Protein AF-A0A2R6L7S6-F1 (afdb_monomer_lite)

Structure (mmCIF, N/CA/C/O backbone):
data_AF-A0A2R6L7S6-F1
#
_entry.id   AF-A0A2R6L7S6-F1
#
loop_
_atom_site.group_PDB
_atom_site.id
_atom_site.type_symbol
_atom_site.label_atom_id
_atom_site.label_alt_id
_atom_site.label_comp_id
_atom_site.label_asym_id
_atom_site.label_entity_id
_atom_site.label_seq_id
_atom_site.pdbx_PDB_ins_code
_atom_site.Cartn_x
_atom_site.Cartn_y
_atom_site.Cartn_z
_atom_site.occupancy
_atom_site.B_iso_or_equiv
_atom_site.auth_seq_id
_atom_site.auth_comp_id
_atom_site.auth_asym_id
_atom_site.auth_atom_id
_atom_site.pdbx_PDB_model_num
ATOM 1 N N . MET A 1 1 ? -19.683 16.999 26.819 1.00 64.19 1 MET A N 1
ATOM 2 C CA . MET A 1 1 ? -19.522 15.883 27.775 1.00 64.19 1 MET A CA 1
ATOM 3 C C . MET A 1 1 ? -18.364 15.114 27.214 1.00 64.19 1 MET A C 1
ATOM 5 O O . MET A 1 1 ? -18.466 14.767 26.049 1.00 64.19 1 MET A O 1
ATOM 9 N N . THR A 1 2 ? -17.298 14.926 27.981 1.00 82.81 2 THR A N 1
ATOM 10 C CA . THR A 1 2 ? -16.146 14.163 27.508 1.00 82.81 2 THR A CA 1
ATOM 11 C C . THR A 1 2 ? -16.606 12.750 27.160 1.00 82.81 2 THR A C 1
ATOM 13 O O . THR A 1 2 ? -17.286 12.105 27.963 1.00 82.81 2 THR A O 1
ATOM 16 N N . VAL A 1 3 ? -16.331 12.334 25.931 1.00 93.50 3 VAL A N 1
ATOM 17 C CA . VAL A 1 3 ? -16.607 10.995 25.407 1.00 93.50 3 VAL A CA 1
ATOM 18 C C . VAL A 1 3 ? -15.306 10.208 25.393 1.00 93.50 3 VAL A C 1
ATOM 20 O O . VAL A 1 3 ? -14.238 10.803 25.254 1.00 93.50 3 VAL A O 1
ATOM 23 N N . ALA A 1 4 ? -15.387 8.887 25.549 1.00 92.75 4 ALA A N 1
ATOM 24 C CA . ALA A 1 4 ? -14.210 8.034 25.638 1.00 92.75 4 ALA A CA 1
ATOM 25 C C . ALA A 1 4 ? -14.392 6.722 24.871 1.00 92.75 4 ALA A C 1
ATOM 27 O O . ALA A 1 4 ? -15.493 6.167 24.832 1.00 92.75 4 ALA A O 1
ATOM 28 N N . ARG A 1 5 ? -13.301 6.201 24.303 1.00 91.62 5 ARG A N 1
ATOM 29 C CA . ARG A 1 5 ? -13.256 4.888 23.649 1.00 91.62 5 ARG A CA 1
ATOM 30 C C . ARG A 1 5 ? -11.928 4.193 23.906 1.00 91.62 5 ARG A C 1
ATOM 32 O O . ARG A 1 5 ? -10.877 4.824 23.850 1.00 91.62 5 ARG A O 1
ATOM 39 N N . THR A 1 6 ? -11.977 2.890 24.160 1.00 92.75 6 THR A N 1
ATOM 40 C CA . THR A 1 6 ? -10.773 2.093 24.402 1.00 92.75 6 THR A CA 1
ATOM 41 C C . THR A 1 6 ? -10.241 1.484 23.109 1.00 92.75 6 THR A C 1
ATOM 43 O O . THR A 1 6 ? -10.991 0.870 22.342 1.00 92.75 6 THR A O 1
ATOM 46 N N . VAL A 1 7 ? -8.936 1.630 22.895 1.00 92.38 7 VAL A N 1
ATOM 47 C CA . VAL A 1 7 ? -8.179 1.041 21.787 1.00 92.38 7 VAL A CA 1
ATOM 48 C C . VAL A 1 7 ? -7.002 0.223 22.315 1.00 92.38 7 VAL A C 1
ATOM 50 O O . VAL A 1 7 ? -6.494 0.462 23.411 1.00 92.38 7 VAL A O 1
ATOM 53 N N . GLU A 1 8 ? -6.560 -0.739 21.522 1.00 92.62 8 GLU A N 1
ATOM 54 C CA . GLU A 1 8 ? -5.490 -1.676 21.823 1.00 92.62 8 GLU A CA 1
ATOM 55 C C . GLU A 1 8 ? -4.436 -1.647 20.716 1.00 92.62 8 GLU A C 1
ATOM 57 O O . GLU A 1 8 ? -4.737 -1.543 19.526 1.00 92.62 8 GLU A O 1
ATOM 62 N N . LEU A 1 9 ? -3.181 -1.741 21.133 1.00 91.19 9 LEU A N 1
ATOM 63 C CA . LEU A 1 9 ? -1.999 -1.788 20.287 1.00 91.19 9 LEU A CA 1
ATOM 64 C C . LEU A 1 9 ? -1.239 -3.066 20.625 1.00 91.19 9 LEU A C 1
ATOM 66 O O . LEU A 1 9 ? -0.924 -3.303 21.791 1.00 91.19 9 LEU A O 1
ATOM 70 N N . GLU A 1 10 ? -0.895 -3.861 19.618 1.00 88.69 10 GLU A N 1
ATOM 71 C CA . GLU A 1 10 ? -0.109 -5.083 19.786 1.00 88.69 10 GLU A CA 1
ATOM 72 C C . GLU A 1 10 ? 0.961 -5.183 18.697 1.00 88.69 10 GLU A C 1
ATOM 74 O O . GLU A 1 10 ? 0.728 -4.843 17.539 1.00 88.69 10 GLU A O 1
ATOM 79 N N . GLY A 1 11 ? 2.154 -5.645 19.073 1.00 87.12 11 GLY A N 1
ATOM 80 C CA . GLY A 1 11 ? 3.282 -5.823 18.159 1.00 87.12 11 GLY A CA 1
ATOM 81 C C . GLY A 1 11 ? 4.558 -5.215 18.724 1.00 87.12 11 GLY A C 1
ATOM 82 O O . GLY A 1 11 ? 4.713 -5.054 19.933 1.00 87.12 11 GLY A O 1
ATOM 83 N N . HIS A 1 12 ? 5.500 -4.821 17.873 1.00 86.06 12 HIS A N 1
ATOM 84 C CA . HIS A 1 12 ? 6.696 -4.097 18.317 1.00 86.06 12 HIS A CA 1
ATOM 85 C C . HIS A 1 12 ? 6.408 -2.599 18.523 1.00 86.06 12 HIS A C 1
ATOM 87 O O . HIS A 1 12 ? 7.111 -1.737 18.000 1.00 86.06 12 HIS A O 1
ATOM 93 N N . ILE A 1 13 ? 5.355 -2.274 19.281 1.00 86.69 13 ILE A N 1
ATOM 94 C CA . ILE A 1 13 ? 4.725 -0.940 19.339 1.00 86.69 13 ILE A CA 1
ATOM 95 C C . ILE A 1 13 ? 5.636 0.173 19.888 1.00 86.69 13 ILE A C 1
ATOM 97 O O . ILE A 1 13 ? 5.419 1.346 19.594 1.00 86.69 13 ILE A O 1
ATOM 101 N N . ILE A 1 14 ? 6.670 -0.191 20.655 1.00 85.06 14 ILE A N 1
ATOM 102 C CA . ILE A 1 14 ? 7.685 0.736 21.180 1.00 85.06 14 ILE A CA 1
ATOM 103 C C . ILE A 1 14 ? 8.751 0.995 20.110 1.00 85.06 14 ILE A C 1
ATOM 105 O O . ILE A 1 14 ? 8.941 2.126 19.676 1.00 85.06 14 ILE A O 1
ATOM 109 N N . ASP A 1 15 ? 9.417 -0.066 19.652 1.00 78.12 15 ASP A N 1
ATOM 110 C CA . ASP A 1 15 ? 10.575 0.031 18.756 1.00 78.12 15 ASP A CA 1
ATOM 111 C C . ASP A 1 15 ? 10.204 0.506 17.343 1.00 78.12 15 ASP A C 1
ATOM 113 O O . ASP A 1 15 ? 11.030 1.090 16.647 1.00 78.12 15 ASP A O 1
ATOM 117 N N . SER A 1 16 ? 8.966 0.250 16.912 1.00 77.81 16 SER A N 1
ATOM 118 C CA . SER A 1 16 ? 8.429 0.737 15.636 1.00 77.81 16 SER A CA 1
ATOM 119 C C . SER A 1 16 ? 8.028 2.217 15.675 1.00 77.81 16 SER A C 1
ATOM 121 O O . SER A 1 16 ? 7.754 2.802 14.628 1.00 77.81 16 SER A O 1
ATOM 123 N N . GLY A 1 17 ? 7.954 2.834 16.860 1.00 82.88 17 GLY A N 1
ATOM 124 C CA . GLY A 1 17 ? 7.404 4.180 17.037 1.00 82.88 17 GLY A CA 1
ATOM 125 C C . GLY A 1 17 ? 5.886 4.265 16.828 1.00 82.88 17 GLY A C 1
ATOM 126 O O . GLY A 1 17 ? 5.350 5.368 16.720 1.00 82.88 17 GLY A O 1
ATOM 127 N N . MET A 1 18 ? 5.177 3.131 16.762 1.00 86.31 18 MET A N 1
ATOM 128 C CA . MET A 1 18 ? 3.715 3.098 16.634 1.00 86.31 18 MET A CA 1
ATOM 129 C C . MET A 1 18 ? 3.040 3.786 17.825 1.00 86.31 18 MET A C 1
ATOM 131 O O . MET A 1 18 ? 2.151 4.609 17.631 1.00 86.31 18 MET A O 1
ATOM 135 N N . MET A 1 19 ? 3.515 3.524 19.047 1.00 89.62 19 MET A N 1
ATOM 136 C CA . MET A 1 19 ? 2.974 4.149 20.257 1.00 89.62 19 MET A CA 1
ATOM 137 C C . MET A 1 19 ? 3.176 5.671 20.262 1.00 89.62 19 MET A C 1
ATOM 139 O O . MET A 1 19 ? 2.248 6.412 20.569 1.00 89.62 19 MET A O 1
ATOM 143 N N . GLU A 1 20 ? 4.363 6.142 19.867 1.00 89.56 20 GLU A N 1
ATOM 144 C CA . GLU A 1 20 ? 4.654 7.576 19.729 1.00 89.56 20 GLU A CA 1
ATOM 145 C C . GLU A 1 20 ? 3.761 8.227 18.667 1.00 89.56 20 GLU A C 1
ATOM 147 O O . GLU A 1 20 ? 3.188 9.285 18.913 1.00 89.56 20 GLU A O 1
ATOM 152 N N . THR A 1 21 ? 3.586 7.561 17.522 1.00 89.50 21 THR A N 1
ATOM 153 C CA . THR A 1 21 ? 2.704 8.026 16.441 1.00 89.50 21 THR A CA 1
ATOM 154 C C . THR A 1 21 ? 1.259 8.146 16.935 1.00 89.50 21 THR A C 1
ATOM 156 O O . THR A 1 21 ? 0.635 9.185 16.740 1.00 89.50 21 THR A O 1
ATOM 159 N N . CYS A 1 22 ? 0.749 7.135 17.647 1.00 91.75 22 CYS A N 1
ATOM 160 C CA . CYS A 1 22 ? -0.602 7.150 18.212 1.00 91.75 22 CYS A CA 1
ATOM 161 C C . CYS A 1 22 ? -0.797 8.287 19.224 1.00 91.75 22 CYS A C 1
ATOM 163 O O . CYS A 1 22 ? -1.791 9.006 19.164 1.00 91.75 22 CYS A O 1
ATOM 165 N N . PHE A 1 23 ? 0.159 8.490 20.134 1.00 93.62 23 PHE A N 1
ATOM 166 C CA . PHE A 1 23 ? 0.099 9.601 21.086 1.00 93.62 23 PHE A CA 1
ATOM 167 C C . PHE A 1 23 ? 0.139 10.962 20.391 1.00 93.62 23 PHE A C 1
ATOM 169 O O . PHE A 1 23 ? -0.609 11.856 20.783 1.00 93.62 23 PHE A O 1
ATOM 176 N N . GLY A 1 24 ? 0.971 11.107 19.356 1.00 93.38 24 GLY A N 1
ATOM 177 C CA . GLY A 1 24 ? 1.013 12.299 18.510 1.00 93.38 24 GLY A CA 1
ATOM 178 C C . GLY A 1 24 ? -0.349 12.605 17.893 1.00 93.38 24 GLY A C 1
ATOM 179 O O . GLY A 1 24 ? -0.879 13.684 18.124 1.00 93.38 24 GLY A O 1
ATOM 180 N N . ILE A 1 25 ? -0.960 11.623 17.218 1.00 94.38 25 ILE A N 1
ATOM 181 C CA . ILE A 1 25 ? -2.292 11.746 16.598 1.00 94.38 25 ILE A CA 1
ATOM 182 C C . ILE A 1 25 ? -3.336 12.220 17.614 1.00 94.38 25 ILE A C 1
ATOM 184 O O . ILE A 1 25 ? -4.037 13.198 17.363 1.00 94.38 25 ILE A O 1
ATOM 188 N N . ILE A 1 26 ? -3.417 11.565 18.780 1.00 95.62 26 ILE A N 1
ATOM 189 C CA . ILE A 1 26 ? -4.405 11.914 19.811 1.00 95.62 26 ILE A CA 1
ATOM 190 C C . ILE A 1 26 ? -4.235 13.373 20.248 1.00 95.62 26 ILE A C 1
ATOM 192 O O . ILE A 1 26 ? -5.213 14.116 20.286 1.00 95.62 26 ILE A O 1
ATOM 196 N N . MET A 1 27 ? -3.002 13.794 20.548 1.00 94.50 27 MET A N 1
ATOM 197 C CA . MET A 1 27 ? -2.725 15.152 21.024 1.00 94.50 27 MET A CA 1
ATOM 198 C C . MET A 1 27 ? -2.922 16.213 19.933 1.00 94.50 27 MET A C 1
ATOM 200 O O . MET A 1 27 ? -3.496 17.267 20.207 1.00 94.50 27 MET A O 1
ATOM 204 N N . ASP A 1 28 ? -2.479 15.944 18.705 1.00 95.12 28 ASP A N 1
ATOM 205 C CA . ASP A 1 28 ? -2.563 16.879 17.576 1.00 95.12 28 ASP A CA 1
ATOM 206 C C . ASP A 1 28 ? -4.017 17.140 17.157 1.00 95.12 28 ASP A C 1
ATOM 208 O O . ASP A 1 28 ? -4.361 18.243 16.728 1.00 95.12 28 ASP A O 1
ATOM 212 N N . MET A 1 29 ? -4.889 16.146 17.338 1.00 95.25 29 MET A N 1
ATOM 213 C CA . MET A 1 29 ? -6.329 16.244 17.090 1.00 95.25 29 MET A CA 1
ATOM 214 C C . MET A 1 29 ? -7.125 16.754 18.303 1.00 95.25 29 MET A C 1
ATOM 216 O O . MET A 1 29 ? -8.353 16.818 18.252 1.00 95.25 29 MET A O 1
ATOM 220 N N . GLY A 1 30 ? -6.444 17.153 19.383 1.00 93.12 30 GLY A N 1
ATOM 221 C CA . GLY A 1 30 ? -7.062 17.766 20.561 1.00 93.12 30 GLY A CA 1
ATOM 222 C C . GLY A 1 30 ? -7.716 16.787 21.539 1.00 93.12 30 GLY A C 1
ATOM 223 O O . GLY A 1 30 ? -8.491 17.221 22.390 1.00 93.12 30 GLY A O 1
ATOM 224 N N . GLY A 1 31 ? -7.419 15.492 21.433 1.00 95.06 31 GLY A N 1
ATOM 225 C CA . GLY A 1 31 ? -7.828 14.485 22.407 1.00 95.06 31 GLY A CA 1
ATOM 226 C C . GLY A 1 31 ? -6.833 14.314 23.555 1.00 95.06 31 GLY A C 1
ATOM 227 O O . GLY A 1 31 ? -5.724 14.855 23.563 1.00 95.06 31 GLY A O 1
ATOM 228 N N . SER A 1 32 ? -7.227 13.501 24.529 1.00 95.94 32 SER A N 1
ATOM 229 C CA . SER A 1 32 ? -6.374 13.019 25.617 1.00 95.94 32 SER A CA 1
ATOM 230 C C . SER A 1 32 ? -6.424 11.498 25.707 1.00 95.94 32 SER A C 1
ATOM 232 O O . SER A 1 32 ? -7.263 10.855 25.079 1.00 95.94 32 SER A O 1
ATOM 234 N N . PHE A 1 33 ? -5.503 10.901 26.462 1.00 95.44 33 PHE A N 1
ATOM 235 C CA . PHE A 1 33 ? -5.489 9.458 26.664 1.00 95.44 33 PHE A CA 1
ATOM 236 C C . PHE A 1 33 ? -5.056 9.062 28.075 1.00 95.44 33 PHE A C 1
ATOM 238 O O . PHE A 1 33 ? -4.235 9.735 28.703 1.00 95.44 33 PHE A O 1
ATOM 245 N N . GLU A 1 34 ? -5.566 7.922 28.529 1.00 95.12 34 GLU A N 1
ATOM 246 C CA . GLU A 1 34 ? -5.109 7.188 29.705 1.00 95.12 34 GLU A CA 1
ATOM 247 C C . GLU A 1 34 ? -4.581 5.815 29.269 1.00 95.12 34 GLU A C 1
ATOM 249 O O . GLU A 1 34 ? -5.197 5.121 28.462 1.00 95.12 34 GLU A O 1
ATOM 254 N N . VAL A 1 35 ? -3.415 5.418 29.783 1.00 95.44 35 VAL A N 1
ATOM 255 C CA . VAL A 1 35 ? -2.864 4.075 29.557 1.00 95.44 35 VAL A CA 1
ATOM 256 C C . VAL A 1 35 ? -3.419 3.150 30.640 1.00 95.44 35 VAL A C 1
ATOM 258 O O . VAL A 1 35 ? -2.957 3.198 31.779 1.00 95.44 35 VAL A O 1
ATOM 261 N N . GLU A 1 36 ? -4.399 2.317 30.291 1.00 94.69 36 GLU A N 1
ATOM 262 C CA . GLU A 1 36 ? -5.044 1.379 31.222 1.00 94.69 36 GLU A CA 1
ATOM 263 C C . GLU A 1 36 ? -4.143 0.170 31.518 1.00 94.69 36 GLU A C 1
ATOM 265 O O . GLU A 1 36 ? -4.023 -0.275 32.661 1.00 94.69 36 GLU A O 1
ATOM 270 N N . GLU A 1 37 ? -3.485 -0.358 30.483 1.00 95.00 37 GLU A N 1
ATOM 271 C CA . GLU A 1 37 ? -2.591 -1.509 30.585 1.00 95.00 37 GLU A CA 1
ATOM 272 C C . GLU A 1 37 ? -1.389 -1.343 29.657 1.00 95.00 37 GLU A C 1
ATOM 274 O O . GLU A 1 37 ? -1.507 -0.863 28.528 1.00 95.00 37 GLU A O 1
ATOM 279 N N . PHE A 1 38 ? -0.217 -1.766 30.130 1.00 94.12 38 PHE A N 1
ATOM 280 C CA . PHE A 1 38 ? 0.991 -1.806 29.319 1.00 94.12 38 PHE A CA 1
ATOM 281 C C . PHE A 1 38 ? 1.852 -3.013 29.680 1.00 94.12 38 PHE A C 1
ATOM 283 O O . P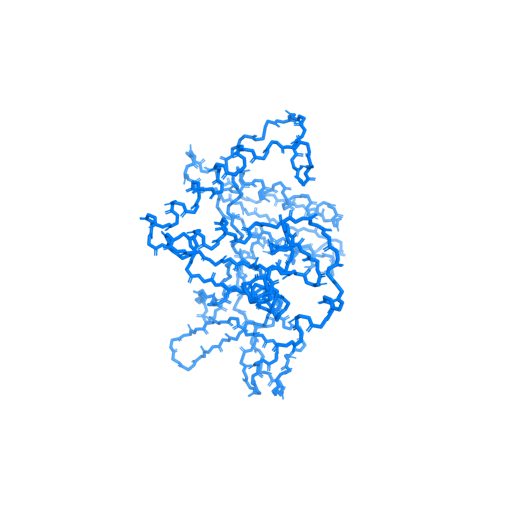HE A 1 38 ? 2.365 -3.120 30.798 1.00 94.12 38 PHE A O 1
ATOM 290 N N . ALA A 1 39 ? 2.036 -3.912 28.716 1.00 93.50 39 ALA A N 1
ATOM 291 C CA . ALA A 1 39 ? 2.869 -5.097 28.843 1.00 93.50 39 ALA A CA 1
ATOM 292 C C . ALA A 1 39 ? 4.031 -5.015 27.850 1.00 93.50 39 ALA A C 1
ATOM 294 O O . ALA A 1 39 ? 3.840 -4.995 26.637 1.00 93.50 39 ALA A O 1
ATOM 295 N N . ILE A 1 40 ? 5.255 -4.968 28.374 1.00 92.62 40 ILE A N 1
ATOM 296 C CA . ILE A 1 40 ? 6.470 -4.826 27.567 1.00 92.62 40 ILE A CA 1
ATOM 297 C C . ILE A 1 40 ? 7.050 -6.207 27.257 1.00 92.62 40 ILE A C 1
ATOM 299 O O . ILE A 1 40 ? 7.347 -6.973 28.182 1.00 92.62 40 ILE A O 1
ATOM 303 N N . GLY A 1 41 ? 7.282 -6.485 25.973 1.00 89.19 41 GLY A N 1
ATOM 304 C CA . GLY A 1 41 ? 8.083 -7.620 25.522 1.00 89.19 41 GLY A CA 1
ATOM 305 C C . GLY A 1 41 ? 9.496 -7.546 26.104 1.00 89.19 41 GLY A C 1
ATOM 306 O O . GLY A 1 41 ? 10.173 -6.521 26.034 1.00 89.19 41 GLY A O 1
ATOM 307 N N . ARG A 1 42 ? 9.968 -8.626 26.728 1.00 87.38 42 ARG A N 1
ATOM 308 C CA . ARG A 1 42 ? 11.221 -8.625 27.509 1.00 87.38 42 ARG A CA 1
ATOM 309 C C . ARG A 1 42 ? 12.464 -8.754 26.640 1.00 87.38 42 ARG A C 1
ATOM 311 O O . ARG A 1 42 ? 13.580 -8.504 27.101 1.00 87.38 42 ARG A O 1
ATOM 318 N N . HIS A 1 43 ? 12.275 -9.168 25.395 1.00 86.19 43 HIS A N 1
ATOM 319 C CA . HIS A 1 43 ? 13.328 -9.402 24.425 1.00 86.19 43 HIS A CA 1
ATOM 320 C C . HIS A 1 43 ? 12.999 -8.713 23.102 1.00 86.19 43 HIS A C 1
ATOM 322 O O . HIS A 1 43 ? 11.840 -8.480 22.786 1.00 86.19 43 HIS A O 1
ATOM 328 N N . LYS A 1 44 ? 14.030 -8.447 22.290 1.00 78.31 44 LYS A N 1
ATOM 329 C CA . LYS A 1 44 ? 13.923 -7.747 20.994 1.00 78.31 44 LYS A CA 1
ATOM 330 C C . LYS A 1 44 ? 12.853 -8.328 20.050 1.00 78.31 44 LYS A C 1
ATOM 332 O O . LYS A 1 44 ? 12.328 -7.620 19.198 1.00 78.31 44 LYS A O 1
ATOM 337 N N . THR A 1 45 ? 12.594 -9.628 20.148 1.00 82.19 45 THR A N 1
ATOM 338 C CA . THR A 1 45 ? 11.648 -10.360 19.295 1.00 82.19 45 THR A CA 1
ATOM 339 C C . THR A 1 45 ? 10.290 -10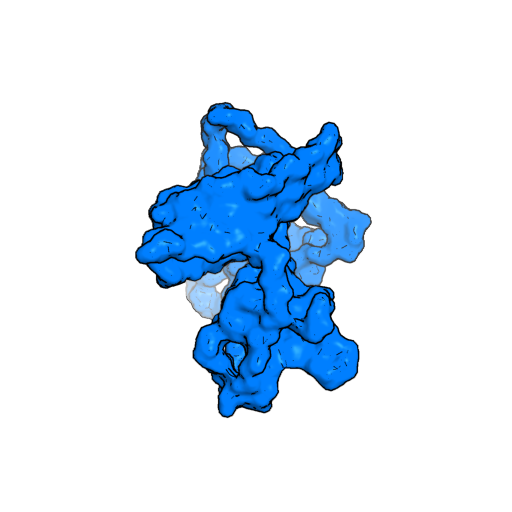.577 19.950 1.00 82.19 45 THR A C 1
ATOM 341 O O . THR A 1 45 ? 9.395 -11.085 19.290 1.00 82.19 45 THR A O 1
ATOM 344 N N . GLU A 1 46 ? 10.126 -10.226 21.225 1.00 86.88 46 GLU A N 1
ATOM 345 C CA . GLU A 1 46 ? 8.829 -10.307 21.893 1.00 86.88 46 GLU A CA 1
ATOM 346 C C . GLU A 1 46 ? 7.993 -9.070 21.562 1.00 86.88 46 GLU A C 1
ATOM 348 O O . GLU A 1 46 ? 8.511 -7.952 21.477 1.00 86.88 46 GLU A O 1
ATOM 353 N N . THR A 1 47 ? 6.698 -9.283 21.348 1.00 88.50 47 THR A N 1
ATOM 354 C CA . THR A 1 47 ? 5.731 -8.208 21.151 1.00 88.50 47 THR A CA 1
ATOM 355 C C . THR A 1 47 ? 5.398 -7.547 22.487 1.00 88.50 47 THR A C 1
ATOM 357 O O . THR A 1 47 ? 5.494 -8.150 23.558 1.00 88.50 47 THR A O 1
ATOM 360 N N . SER A 1 48 ? 5.031 -6.276 22.411 1.00 92.56 48 SER A N 1
ATOM 361 C CA . SER A 1 48 ? 4.475 -5.489 23.503 1.00 92.56 48 SER A CA 1
ATOM 362 C C . SER A 1 48 ? 2.995 -5.236 23.223 1.00 92.56 48 SER A C 1
ATOM 364 O O . SER A 1 48 ? 2.554 -5.262 22.072 1.00 92.56 48 SER A O 1
ATOM 366 N N . TYR A 1 49 ? 2.248 -4.964 24.283 1.00 93.25 49 TYR A N 1
ATOM 367 C CA . TYR A 1 49 ? 0.821 -4.685 24.244 1.00 93.25 49 TYR A CA 1
ATOM 368 C C . TYR A 1 49 ? 0.512 -3.421 25.049 1.00 93.25 49 TYR A C 1
ATOM 370 O O . TYR A 1 49 ? 1.095 -3.201 26.116 1.00 93.25 49 TYR A O 1
ATOM 378 N N . ALA A 1 50 ? -0.404 -2.598 24.546 1.00 94.56 50 ALA A N 1
ATOM 379 C CA . ALA A 1 50 ? -0.924 -1.434 25.247 1.00 94.56 50 ALA A CA 1
ATOM 380 C C . ALA A 1 50 ? -2.436 -1.327 25.075 1.00 94.56 50 ALA A C 1
ATOM 382 O O . ALA A 1 50 ? -2.943 -1.476 23.965 1.00 94.56 50 ALA A O 1
ATOM 383 N N . ARG A 1 51 ? -3.129 -0.975 26.157 1.00 94.44 51 ARG A N 1
ATOM 384 C CA . ARG A 1 51 ? -4.550 -0.634 26.163 1.00 94.44 51 ARG A CA 1
ATOM 385 C C . ARG A 1 51 ? -4.708 0.822 26.575 1.00 94.44 51 ARG A C 1
ATOM 387 O O . ARG A 1 51 ? -4.224 1.219 27.636 1.00 94.44 51 ARG A O 1
ATOM 394 N N . LEU A 1 52 ? -5.341 1.613 25.717 1.00 94.88 52 LEU A N 1
ATOM 395 C CA . LEU A 1 52 ? -5.471 3.059 25.856 1.00 94.88 52 LEU A CA 1
ATOM 396 C C . LEU A 1 52 ? -6.947 3.449 25.886 1.00 94.88 52 LEU A C 1
ATOM 398 O O . LEU A 1 52 ? -7.690 3.107 24.970 1.00 94.88 52 LEU A O 1
ATOM 402 N N . GLN A 1 53 ? -7.361 4.215 26.887 1.00 95.38 53 GLN A N 1
ATOM 403 C CA . GLN A 1 53 ? -8.626 4.939 26.856 1.00 95.38 53 GLN A CA 1
ATOM 404 C C . GLN A 1 53 ? -8.382 6.307 26.219 1.00 95.38 53 GLN A C 1
ATOM 406 O O . GLN A 1 53 ? -7.624 7.110 26.752 1.00 95.38 53 GLN A O 1
ATOM 411 N N . VAL A 1 54 ? -8.994 6.560 25.065 1.00 95.56 54 VAL A N 1
ATOM 412 C CA . VAL A 1 54 ? -8.892 7.821 24.321 1.00 95.56 54 VAL A CA 1
ATOM 413 C C . VAL A 1 54 ? -10.123 8.663 24.605 1.00 95.56 54 VAL A C 1
ATOM 415 O O . VAL A 1 54 ? -11.238 8.150 24.541 1.00 95.56 54 VAL A O 1
ATOM 418 N N . GLU A 1 55 ? -9.929 9.945 24.890 1.00 96.12 55 GLU A N 1
ATOM 419 C CA . GLU A 1 55 ? -10.979 10.883 25.275 1.00 96.12 55 GLU A CA 1
ATOM 420 C C . GLU A 1 55 ? -10.999 12.125 24.373 1.00 96.12 55 GLU A C 1
ATOM 422 O O . GLU A 1 55 ? -9.952 12.602 23.932 1.00 96.12 55 GLU A O 1
ATOM 427 N N . ALA A 1 56 ? -12.191 12.678 24.134 1.00 96.06 56 ALA A N 1
ATOM 428 C CA . ALA A 1 56 ? -12.377 13.956 23.442 1.00 96.06 56 ALA A CA 1
ATOM 429 C C . ALA A 1 56 ? -13.603 14.722 23.972 1.00 96.06 56 ALA A C 1
ATOM 431 O O . ALA A 1 56 ? -14.475 14.159 24.638 1.00 96.06 56 ALA A O 1
ATOM 432 N N . ASP A 1 57 ? -13.694 16.016 23.656 1.00 94.44 57 ASP A N 1
ATOM 433 C CA . ASP A 1 57 ? -14.781 16.895 24.120 1.00 94.44 57 ASP A CA 1
ATOM 434 C C . ASP A 1 57 ? -16.157 16.566 23.504 1.00 94.44 57 ASP A C 1
ATOM 436 O O . ASP A 1 57 ? -17.202 16.880 24.099 1.00 94.44 57 ASP A O 1
ATOM 440 N N . ASP A 1 58 ? -16.155 15.934 22.327 1.00 94.12 58 ASP A N 1
ATOM 441 C CA . ASP A 1 58 ? -17.334 15.545 21.557 1.00 94.12 58 ASP A CA 1
ATOM 442 C C . ASP A 1 58 ? -17.098 14.286 20.695 1.00 94.12 58 ASP A C 1
ATOM 444 O O . ASP A 1 58 ? -15.965 13.898 20.404 1.00 94.12 58 ASP A O 1
ATOM 448 N N . GLU A 1 59 ? -18.199 13.654 20.282 1.00 89.06 59 GLU A N 1
ATOM 449 C CA . GLU A 1 59 ? -18.209 12.385 19.539 1.00 89.06 59 GLU A CA 1
ATOM 450 C C . GLU A 1 59 ? -17.562 12.484 18.152 1.00 89.06 59 GLU A C 1
ATOM 452 O O . GLU A 1 59 ? -16.902 11.542 17.727 1.00 89.06 59 GLU A O 1
ATOM 457 N N . ALA A 1 60 ? -17.711 13.609 17.446 1.00 89.06 60 ALA A N 1
ATOM 458 C CA . ALA A 1 60 ? -17.155 13.748 16.101 1.00 89.06 60 ALA A CA 1
ATOM 459 C C . ALA A 1 60 ? -15.622 13.815 16.149 1.00 89.06 60 ALA A C 1
ATOM 461 O O . ALA A 1 60 ? -14.938 13.187 15.334 1.00 89.06 60 ALA A O 1
ATOM 462 N N . THR A 1 61 ? -15.083 14.525 17.143 1.00 92.75 61 THR A N 1
ATOM 463 C CA . THR A 1 61 ? -13.640 14.569 17.404 1.00 92.75 61 THR A CA 1
ATOM 464 C C . THR A 1 61 ? -13.115 13.188 17.801 1.00 92.75 61 THR A C 1
ATOM 466 O O . THR A 1 61 ? -12.141 12.718 17.214 1.00 92.75 61 THR A O 1
ATOM 469 N N . LEU A 1 62 ? -13.788 12.491 18.727 1.00 92.00 62 LEU A N 1
ATOM 470 C CA . LEU A 1 62 ? -13.395 11.138 19.139 1.00 92.00 62 LEU A CA 1
ATOM 471 C C . LEU A 1 62 ? -13.389 10.153 17.963 1.00 92.00 62 LEU A C 1
ATOM 473 O O . LEU A 1 62 ? -12.436 9.393 17.811 1.00 92.00 62 LEU A O 1
ATOM 477 N N . GLN A 1 63 ? -14.426 10.174 17.123 1.00 87.94 63 GLN A N 1
ATOM 478 C CA . GLN A 1 63 ? -14.509 9.320 15.935 1.00 87.94 63 GLN A CA 1
ATOM 479 C C . GLN A 1 63 ? -13.358 9.583 14.967 1.00 87.94 63 GLN A C 1
ATOM 481 O O . GLN A 1 63 ? -12.730 8.636 14.505 1.00 87.94 63 GLN A O 1
ATOM 486 N N . SER A 1 64 ? -13.030 10.855 14.731 1.00 90.25 64 SER A N 1
ATOM 487 C CA . SER A 1 64 ? -11.906 11.229 13.869 1.00 90.25 64 SER A CA 1
ATOM 488 C C . SER A 1 64 ? -10.575 10.708 14.424 1.00 90.25 64 SER A C 1
ATOM 490 O O . SER A 1 64 ? -9.785 10.135 13.682 1.00 90.25 64 SER A O 1
ATOM 492 N N . ILE A 1 65 ? -10.342 10.847 15.736 1.00 92.81 65 ILE A N 1
ATOM 493 C CA . ILE A 1 65 ? -9.124 10.341 16.389 1.00 92.81 65 ILE A CA 1
ATOM 494 C C . ILE A 1 65 ? -9.034 8.821 16.274 1.00 92.81 65 ILE A C 1
ATOM 496 O O . ILE A 1 65 ? -7.998 8.289 15.888 1.00 92.81 65 ILE A O 1
ATOM 500 N N . VAL A 1 66 ? -10.111 8.108 16.611 1.00 89.94 66 VAL A N 1
ATOM 501 C CA . VAL A 1 66 ? -10.134 6.640 16.565 1.00 89.94 66 VAL A CA 1
ATOM 502 C C . VAL A 1 66 ? -9.916 6.135 15.139 1.00 89.94 66 VAL A C 1
ATOM 504 O O . VAL A 1 66 ? -9.194 5.159 14.965 1.00 89.94 66 VAL A O 1
ATOM 507 N N . HIS A 1 67 ? -10.477 6.809 14.133 1.00 86.19 67 HIS A N 1
ATOM 508 C CA . HIS A 1 67 ? -10.263 6.476 12.727 1.00 86.19 67 HIS A CA 1
ATOM 509 C C . HIS A 1 67 ? -8.782 6.599 12.325 1.00 86.19 67 HIS A C 1
ATOM 511 O O . HIS A 1 67 ? -8.213 5.663 11.769 1.00 86.19 67 HIS A O 1
ATOM 517 N N . GLU A 1 68 ? -8.114 7.699 12.683 1.00 89.88 68 GLU A N 1
ATOM 518 C CA . GLU A 1 68 ? -6.679 7.880 12.406 1.00 89.88 68 GLU A CA 1
ATOM 519 C C . GLU A 1 68 ? -5.798 6.877 13.169 1.00 89.88 68 GLU A C 1
ATOM 521 O O . GLU A 1 68 ? -4.844 6.314 12.625 1.00 89.88 68 GLU A O 1
ATOM 526 N N . LEU A 1 69 ? -6.130 6.597 14.431 1.00 90.94 69 LEU A N 1
ATOM 527 C CA . LEU A 1 69 ? -5.447 5.578 15.229 1.00 90.94 69 LEU A CA 1
ATOM 528 C C . LEU A 1 69 ? -5.572 4.184 14.610 1.00 90.94 69 LEU A C 1
ATOM 530 O O . LEU A 1 69 ? -4.596 3.433 14.573 1.00 90.94 69 LEU A O 1
ATOM 534 N N . HIS A 1 70 ? -6.754 3.861 14.090 1.00 85.25 70 HIS A N 1
ATOM 535 C CA . HIS A 1 70 ? -7.047 2.590 13.443 1.00 85.25 70 HIS A CA 1
ATOM 536 C C . HIS A 1 70 ? -6.198 2.361 12.197 1.00 85.25 70 HIS A C 1
ATOM 538 O O . HIS A 1 70 ? -5.570 1.309 12.076 1.00 85.25 70 HIS A O 1
ATOM 544 N N . GLN A 1 71 ? -6.046 3.380 11.349 1.00 83.69 71 GLN A N 1
ATOM 545 C CA . GLN A 1 71 ? -5.134 3.332 10.199 1.00 83.69 71 GLN A CA 1
ATOM 546 C C . GLN A 1 71 ? -3.665 3.104 10.604 1.00 83.69 71 GLN A C 1
ATOM 548 O O . GLN A 1 71 ? -2.879 2.562 9.828 1.00 83.69 71 GLN A O 1
ATOM 553 N N . ASN A 1 72 ? -3.301 3.472 11.836 1.00 85.88 72 ASN A N 1
ATOM 554 C CA . ASN A 1 72 ? -1.965 3.301 12.407 1.00 85.88 72 ASN A CA 1
ATOM 555 C C . ASN A 1 72 ? -1.829 2.051 13.301 1.00 85.88 72 ASN A C 1
ATOM 557 O O . ASN A 1 72 ? -0.802 1.879 13.959 1.00 85.88 72 ASN A O 1
ATOM 561 N N . GLY A 1 73 ? -2.821 1.152 13.292 1.00 84.44 73 GLY A N 1
ATOM 562 C CA . GLY A 1 73 ? -2.766 -0.148 13.965 1.00 84.44 73 GLY A CA 1
ATOM 563 C C . GLY A 1 73 ? -3.309 -0.178 15.399 1.00 84.44 73 GLY A C 1
ATOM 564 O O . GLY A 1 73 ? -3.215 -1.222 16.046 1.00 84.44 73 GLY A O 1
ATOM 565 N N . ALA A 1 74 ? -3.891 0.919 15.901 1.00 88.12 74 ALA A N 1
ATOM 566 C CA . ALA A 1 74 ? -4.626 0.931 17.168 1.00 88.12 74 ALA A CA 1
ATOM 567 C C . ALA A 1 74 ? -6.082 0.497 16.939 1.00 88.12 74 ALA A C 1
ATOM 569 O O . ALA A 1 74 ? -6.879 1.221 16.349 1.00 88.12 74 ALA A O 1
ATOM 570 N N . ASN A 1 75 ? -6.449 -0.684 17.425 1.00 85.00 75 ASN A N 1
ATOM 571 C CA . ASN A 1 75 ? -7.734 -1.311 17.121 1.00 85.00 75 ASN A CA 1
ATOM 572 C C . ASN A 1 75 ? -8.707 -1.228 18.310 1.00 85.00 75 ASN A C 1
ATOM 574 O O . ASN A 1 75 ? -8.259 -1.260 19.451 1.00 85.00 75 ASN A O 1
ATOM 578 N N . PRO A 1 76 ? -10.034 -1.144 18.107 1.00 81.75 76 PRO A N 1
ATOM 579 C CA . PRO A 1 76 ? -10.995 -1.135 19.213 1.00 81.75 76 PRO A CA 1
ATOM 580 C C . PRO A 1 76 ? -10.890 -2.376 20.119 1.00 81.75 76 PRO A C 1
ATOM 582 O O . PRO A 1 76 ? -10.847 -3.502 19.625 1.00 81.75 76 PRO A O 1
ATOM 585 N N . ALA A 1 77 ? -10.917 -2.159 21.439 1.00 75.25 77 ALA A N 1
ATOM 586 C CA . ALA A 1 77 ? -10.726 -3.200 22.460 1.00 75.25 77 ALA A CA 1
ATOM 587 C C . ALA A 1 77 ? -11.905 -4.182 22.616 1.00 75.25 77 ALA A C 1
ATOM 589 O O . ALA A 1 77 ? -11.725 -5.333 23.003 1.00 75.25 77 ALA A O 1
ATOM 590 N N . ASP A 1 78 ? -13.121 -3.723 22.312 1.00 70.25 78 ASP A N 1
ATOM 591 C CA . ASP A 1 78 ? -14.337 -4.538 22.253 1.00 70.25 78 ASP A CA 1
ATOM 592 C C . ASP A 1 78 ? -14.807 -4.575 20.794 1.00 70.25 78 ASP A C 1
ATOM 594 O O . ASP A 1 78 ? -15.599 -3.722 20.372 1.00 70.25 78 ASP A O 1
ATOM 598 N N . PRO A 1 79 ? -14.295 -5.504 19.967 1.00 69.00 79 PRO A N 1
ATOM 599 C CA . PRO A 1 79 ? -14.610 -5.484 18.554 1.00 69.00 79 PRO A CA 1
ATOM 600 C C . PRO A 1 79 ? -16.025 -6.021 18.366 1.00 69.00 79 PRO A C 1
ATOM 602 O O . PRO A 1 79 ? -16.295 -7.188 18.642 1.00 69.00 79 PRO A O 1
ATOM 605 N N . MET A 1 80 ? -16.934 -5.181 17.893 1.00 84.50 80 MET A N 1
ATOM 606 C CA . MET A 1 80 ? -18.192 -5.654 17.319 1.00 84.50 80 MET A CA 1
ATOM 607 C C . MET A 1 80 ? -17.908 -6.302 15.962 1.00 84.50 80 MET A C 1
ATOM 609 O O . MET A 1 80 ? -16.864 -6.032 15.367 1.00 84.50 80 MET A O 1
ATOM 613 N N . ASP A 1 81 ? -18.818 -7.140 15.477 1.00 91.62 81 ASP A N 1
ATOM 614 C CA . ASP A 1 81 ? -18.759 -7.577 14.083 1.00 91.62 81 ASP A CA 1
ATOM 615 C C . ASP A 1 81 ? -18.898 -6.369 13.147 1.00 91.62 81 ASP A C 1
ATOM 617 O O . ASP A 1 81 ? -19.528 -5.358 13.487 1.00 91.62 81 ASP A O 1
ATOM 621 N N . ALA A 1 82 ? -18.281 -6.482 11.976 1.00 93.00 82 ALA A N 1
ATOM 622 C CA . ALA A 1 82 ? -18.381 -5.504 10.914 1.00 93.00 82 ALA A CA 1
ATOM 623 C C . ALA A 1 82 ? -19.840 -5.349 10.478 1.00 93.00 82 ALA A C 1
ATOM 625 O O . ALA A 1 82 ? -20.590 -6.322 10.366 1.00 93.00 82 ALA A O 1
ATOM 626 N N . THR A 1 83 ? -20.247 -4.106 10.224 1.00 94.81 83 THR A N 1
ATOM 627 C CA . THR A 1 83 ? -21.560 -3.855 9.626 1.00 94.81 83 THR A CA 1
ATOM 628 C C . THR A 1 83 ? -21.453 -4.138 8.138 1.00 94.81 83 THR A C 1
ATOM 630 O O . THR A 1 83 ? -20.531 -3.651 7.491 1.00 94.81 83 THR A O 1
ATOM 633 N N . LEU A 1 84 ? -22.366 -4.952 7.607 1.00 96.69 84 LEU A N 1
ATOM 634 C CA . LEU A 1 84 ? -22.414 -5.287 6.189 1.00 96.69 84 LEU A CA 1
ATOM 635 C C . LEU A 1 84 ? -23.682 -4.711 5.569 1.00 96.69 84 LEU A C 1
ATOM 637 O O . LEU A 1 84 ? -24.788 -4.975 6.049 1.00 96.69 84 LEU A O 1
ATOM 641 N N . GLU A 1 85 ? -23.524 -3.965 4.483 1.00 98.00 85 GLU A N 1
ATOM 642 C CA . GLU A 1 85 ? -24.634 -3.434 3.699 1.00 98.00 85 GLU A CA 1
ATOM 643 C C . GLU A 1 85 ? -24.536 -3.904 2.245 1.00 98.00 85 GLU A C 1
ATOM 645 O O . GLU A 1 85 ? -23.451 -3.867 1.664 1.00 98.00 85 GLU A O 1
ATOM 650 N N . PRO A 1 86 ? -25.652 -4.338 1.631 1.00 98.00 86 PRO A N 1
ATOM 651 C CA . PRO A 1 86 ? -25.645 -4.734 0.233 1.00 98.00 86 PRO A CA 1
ATOM 652 C C . PRO A 1 86 ? -25.405 -3.520 -0.672 1.00 98.00 86 PRO A C 1
ATOM 654 O O . PRO A 1 86 ? -26.041 -2.472 -0.512 1.00 98.00 86 PRO A O 1
ATOM 657 N N . ALA A 1 87 ? -24.543 -3.685 -1.671 1.00 98.25 87 ALA A N 1
ATOM 658 C CA . ALA A 1 87 ? -24.327 -2.704 -2.722 1.00 98.25 87 ALA A CA 1
ATOM 659 C C . ALA A 1 87 ? -25.655 -2.383 -3.441 1.00 98.25 87 ALA A C 1
ATOM 661 O O . ALA A 1 87 ? -26.346 -3.297 -3.905 1.00 98.25 87 ALA A O 1
ATOM 662 N N . PRO A 1 88 ? -26.056 -1.104 -3.556 1.0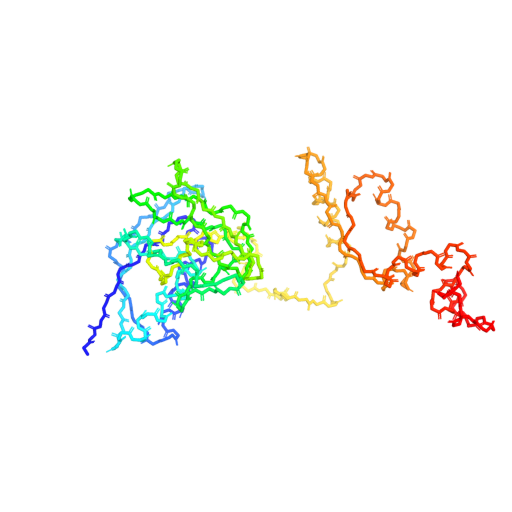0 97.88 88 PRO A N 1
ATOM 663 C CA . PRO A 1 88 ? -27.358 -0.739 -4.117 1.00 97.88 88 PRO A CA 1
ATOM 664 C C . PRO A 1 88 ? -27.478 -0.961 -5.635 1.00 97.88 88 PRO A C 1
ATOM 666 O O . PRO A 1 88 ? -28.599 -1.053 -6.140 1.00 97.88 88 PRO A O 1
ATOM 669 N N . ALA A 1 89 ? -26.360 -0.992 -6.366 1.00 98.19 89 ALA A N 1
ATOM 670 C CA . ALA A 1 89 ? -26.289 -1.212 -7.810 1.00 98.19 89 ALA A CA 1
ATOM 671 C C . ALA A 1 89 ? -24.851 -1.568 -8.229 1.00 98.19 89 ALA A C 1
ATOM 673 O O . ALA A 1 89 ? -23.916 -1.316 -7.470 1.00 98.19 89 ALA A O 1
ATOM 674 N N . ASP A 1 90 ? -24.681 -2.068 -9.455 1.00 98.25 90 ASP A N 1
ATOM 675 C CA . ASP A 1 90 ? -23.361 -2.308 -10.045 1.00 98.25 90 ASP A CA 1
ATOM 676 C C . ASP A 1 90 ? -22.515 -1.028 -10.022 1.00 98.25 90 ASP A C 1
ATOM 678 O O . ASP A 1 90 ? -22.985 0.063 -10.368 1.00 98.25 90 ASP A O 1
ATOM 682 N N . SER A 1 91 ? -21.260 -1.179 -9.616 1.00 97.75 91 SER A N 1
ATOM 683 C CA . SER A 1 91 ? -20.273 -0.119 -9.433 1.00 97.75 91 SER A CA 1
ATOM 684 C C . SER A 1 91 ? -20.667 0.977 -8.425 1.00 97.75 91 SER A C 1
ATOM 686 O O . SER A 1 91 ? -20.162 2.102 -8.502 1.00 97.75 91 SER A O 1
ATOM 688 N N . VAL A 1 92 ? -21.589 0.695 -7.493 1.00 97.75 92 VAL A N 1
ATOM 689 C CA . VAL A 1 92 ? -22.028 1.641 -6.454 1.00 97.75 92 VAL A CA 1
ATOM 690 C C . VAL A 1 92 ? -21.892 1.014 -5.072 1.00 97.75 92 VAL A C 1
ATOM 692 O O . VAL A 1 92 ? -22.487 -0.018 -4.787 1.00 97.75 92 VAL A O 1
ATOM 695 N N . VAL A 1 93 ? -21.173 1.694 -4.181 1.00 97.62 93 VAL A N 1
ATOM 696 C CA . VAL A 1 93 ? -20.995 1.291 -2.778 1.00 97.62 93 VAL A CA 1
ATOM 697 C C . VAL A 1 93 ? -22.006 1.979 -1.848 1.00 97.62 93 VAL A C 1
ATOM 699 O O . VAL A 1 93 ? -22.457 3.092 -2.150 1.00 97.62 93 VAL A O 1
ATOM 702 N N . PRO A 1 94 ? -22.392 1.349 -0.723 1.00 97.44 94 PRO A N 1
ATOM 703 C CA . PRO A 1 94 ? -23.280 1.963 0.257 1.00 97.44 94 PRO A CA 1
ATOM 704 C C . PRO A 1 94 ? -22.637 3.200 0.915 1.00 97.44 94 PRO A C 1
ATOM 706 O O . PRO A 1 94 ? -21.410 3.283 1.050 1.00 97.44 94 PRO A O 1
ATOM 709 N N . PRO A 1 95 ? -23.440 4.192 1.344 1.00 95.44 95 PRO A N 1
ATOM 710 C CA . PRO A 1 95 ? -22.936 5.308 2.138 1.00 95.44 95 PRO A CA 1
ATOM 711 C C . PRO A 1 95 ? -22.224 4.822 3.405 1.00 95.44 95 PRO A C 1
ATOM 713 O O . PRO A 1 95 ? -22.756 3.994 4.133 1.00 95.44 95 PRO A O 1
ATOM 716 N N . GLY A 1 96 ? -21.045 5.375 3.696 1.00 91.94 96 GLY A N 1
ATOM 717 C CA . GLY A 1 96 ? -20.274 4.991 4.882 1.00 91.94 96 GLY A CA 1
ATOM 718 C C . GLY A 1 96 ? -19.508 3.673 4.743 1.00 91.94 96 GLY A C 1
ATOM 719 O O . GLY A 1 96 ? -19.097 3.126 5.763 1.00 91.94 96 GLY A O 1
ATOM 720 N N . PHE A 1 97 ? -19.310 3.161 3.522 1.00 95.94 97 PHE A N 1
ATOM 721 C CA . PHE A 1 97 ? -18.390 2.047 3.283 1.00 95.94 97 PHE A CA 1
ATOM 722 C C . PHE A 1 97 ? -16.989 2.343 3.835 1.00 95.94 97 PHE A C 1
ATOM 724 O O . PHE A 1 97 ? -16.520 3.485 3.807 1.00 95.94 97 PHE A O 1
ATOM 731 N N . TYR A 1 98 ? -16.323 1.302 4.324 1.00 93.81 98 TYR A N 1
ATOM 732 C CA . TYR A 1 98 ? -14.928 1.387 4.727 1.00 93.81 98 TYR A CA 1
ATOM 733 C C . TYR A 1 98 ? -14.026 1.425 3.488 1.00 93.81 98 TYR A C 1
ATOM 735 O O . TYR A 1 98 ? -14.049 0.500 2.675 1.00 93.81 98 TYR A O 1
ATOM 743 N N . SER A 1 99 ? -13.227 2.486 3.360 1.00 94.25 99 SER A N 1
ATOM 744 C CA . SER A 1 99 ? -12.213 2.618 2.311 1.00 94.25 99 SER A CA 1
ATOM 745 C C . SER A 1 99 ? -10.895 2.031 2.800 1.00 94.25 99 SER A C 1
ATOM 747 O O . SER A 1 99 ? -10.345 2.485 3.805 1.00 94.25 99 SER A O 1
ATOM 749 N N . THR A 1 100 ? -10.386 1.025 2.097 1.00 94.00 100 THR A N 1
ATOM 750 C CA . THR A 1 100 ? -9.179 0.299 2.498 1.00 94.00 100 THR A CA 1
ATOM 751 C C . THR A 1 100 ? -7.911 1.146 2.403 1.00 94.00 100 THR A C 1
ATOM 753 O O . THR A 1 100 ? -7.765 2.027 1.552 1.00 94.00 100 THR A O 1
ATOM 756 N N . THR A 1 101 ? -6.946 0.822 3.266 1.00 91.50 101 THR A N 1
ATOM 757 C CA . THR A 1 101 ? -5.544 1.240 3.117 1.00 91.50 101 THR A CA 1
ATOM 758 C C . THR A 1 101 ? -4.770 0.200 2.295 1.00 91.50 101 THR A C 1
ATOM 760 O O . THR A 1 101 ? -5.316 -0.822 1.890 1.00 91.50 101 THR A O 1
ATOM 763 N N . ASN A 1 102 ? -3.469 0.408 2.088 1.00 91.50 102 ASN A N 1
ATOM 764 C CA . ASN A 1 102 ? -2.578 -0.604 1.509 1.00 91.50 102 ASN A CA 1
ATOM 765 C C . ASN A 1 102 ? -2.005 -1.594 2.543 1.00 91.50 102 ASN A C 1
ATOM 767 O O . ASN A 1 102 ? -1.032 -2.292 2.249 1.00 91.50 102 ASN A O 1
ATOM 771 N N . HIS A 1 103 ? -2.522 -1.614 3.773 1.00 91.25 103 HIS A N 1
ATOM 772 C CA . HIS A 1 103 ? -2.023 -2.473 4.844 1.00 91.25 103 HIS A CA 1
ATOM 773 C C . HIS A 1 103 ? -2.875 -3.736 5.011 1.00 91.25 103 HIS A C 1
ATOM 775 O O . HIS A 1 103 ? -4.097 -3.672 4.840 1.00 91.25 103 HIS A O 1
ATOM 781 N N . PRO A 1 104 ? -2.261 -4.879 5.388 1.00 94.00 104 PRO A N 1
ATOM 782 C CA . PRO A 1 104 ? -2.998 -6.081 5.760 1.00 94.00 104 PRO A CA 1
ATOM 783 C C . PRO A 1 104 ? -4.138 -5.759 6.724 1.00 94.00 104 PRO A C 1
ATOM 785 O O . PRO A 1 104 ? -3.932 -5.083 7.733 1.00 94.00 104 PRO A O 1
ATOM 788 N N . THR A 1 105 ? -5.334 -6.228 6.391 1.00 92.94 105 THR A N 1
ATOM 789 C CA . THR A 1 105 ? -6.565 -5.902 7.110 1.00 92.94 105 THR A CA 1
ATOM 790 C C . THR A 1 105 ? -7.331 -7.189 7.395 1.00 92.94 105 THR A C 1
ATOM 792 O O . THR A 1 105 ? -7.436 -8.044 6.521 1.00 92.94 105 THR A O 1
ATOM 795 N N . ASP A 1 106 ? -7.866 -7.335 8.606 1.00 95.12 106 ASP A N 1
ATOM 796 C CA . ASP A 1 106 ? -8.861 -8.360 8.927 1.00 95.12 106 ASP A CA 1
ATOM 797 C C . ASP A 1 106 ? -10.214 -7.683 9.174 1.00 95.12 106 ASP A C 1
ATOM 799 O O . ASP A 1 106 ? -10.272 -6.568 9.702 1.00 95.12 106 ASP A O 1
ATOM 803 N N . VAL A 1 107 ? -11.300 -8.387 8.877 1.00 95.31 107 VAL A N 1
ATOM 804 C CA . VAL A 1 107 ? -12.663 -7.989 9.240 1.00 95.31 107 VAL A CA 1
ATOM 805 C C . VAL A 1 107 ? -13.281 -9.022 10.166 1.00 95.31 107 VAL A C 1
ATOM 807 O O . VAL A 1 107 ? -13.028 -10.215 10.036 1.00 95.31 107 VAL A O 1
ATOM 810 N N . ARG A 1 108 ? -14.066 -8.576 11.141 1.00 94.19 108 ARG A N 1
ATOM 811 C CA . ARG A 1 108 ? -14.720 -9.441 12.112 1.00 94.19 108 ARG A CA 1
ATOM 812 C C . ARG A 1 108 ? -16.124 -9.769 11.633 1.00 94.19 108 ARG A C 1
ATOM 814 O O . ARG A 1 108 ? -16.932 -8.861 11.470 1.00 94.19 108 ARG A O 1
ATOM 821 N N . TYR A 1 109 ? -16.416 -11.041 11.422 1.00 94.00 109 TYR A N 1
ATOM 822 C CA . TYR A 1 109 ? -17.719 -11.514 10.974 1.00 94.00 109 TYR A CA 1
ATOM 823 C C . TYR A 1 109 ? -18.126 -12.745 11.787 1.00 94.00 109 TYR A C 1
ATOM 825 O O . TYR A 1 109 ? -17.334 -13.672 11.937 1.00 94.00 109 TYR A O 1
ATOM 833 N N . ASP A 1 110 ? -19.339 -12.726 12.345 1.00 91.56 110 ASP A N 1
ATOM 834 C CA . ASP A 1 110 ? -19.887 -13.764 13.237 1.00 91.56 110 ASP A CA 1
ATOM 835 C C . ASP A 1 110 ? -18.929 -14.149 14.385 1.00 91.56 110 ASP A C 1
ATOM 837 O O . ASP A 1 110 ? -18.717 -15.314 14.724 1.00 91.56 110 ASP A O 1
ATOM 841 N N . GLY A 1 111 ? -18.289 -13.139 14.984 1.00 90.19 111 GLY A N 1
ATOM 842 C CA . GLY A 1 111 ? -17.343 -13.295 16.083 1.00 90.19 111 GLY A CA 1
ATOM 843 C C . GLY A 1 111 ? -15.918 -13.695 15.685 1.00 90.19 111 GLY A C 1
ATOM 844 O O . GLY A 1 111 ? -15.030 -13.589 16.544 1.00 90.19 111 GLY A O 1
ATOM 845 N N . GLU A 1 112 ? -15.669 -14.060 14.426 1.00 91.62 112 GLU A N 1
ATOM 846 C CA . GLU A 1 112 ? -14.378 -14.528 13.907 1.00 91.62 112 GLU A CA 1
ATOM 847 C C . GLU A 1 112 ? -13.656 -13.456 13.082 1.00 91.62 112 GLU A C 1
ATOM 849 O O . GLU A 1 112 ? -14.282 -12.621 12.439 1.00 91.62 112 GLU A O 1
ATOM 854 N N . TRP A 1 113 ? -12.320 -13.458 13.109 1.00 93.44 113 TRP A N 1
ATOM 855 C CA . TRP A 1 113 ? -11.507 -12.554 12.289 1.00 93.44 113 TRP A CA 1
ATOM 856 C C . TRP A 1 113 ? -11.180 -13.213 10.953 1.00 93.44 113 TRP A C 1
ATOM 858 O O . TRP A 1 113 ? -10.438 -14.193 10.907 1.00 93.44 113 TRP A O 1
ATOM 868 N N . VAL A 1 114 ? -11.710 -12.636 9.884 1.00 96.19 114 VAL A N 1
ATOM 869 C CA . VAL A 1 114 ? -11.521 -13.059 8.501 1.00 96.19 114 VAL A CA 1
ATOM 870 C C . VAL A 1 114 ? -10.454 -12.162 7.863 1.00 96.19 114 VAL A C 1
ATOM 872 O O . VAL A 1 114 ? -10.640 -10.943 7.816 1.00 96.19 114 VAL A O 1
ATOM 875 N N . PRO A 1 115 ? -9.322 -12.709 7.388 1.00 97.00 115 PRO A N 1
ATOM 876 C CA . PRO A 1 115 ? -8.322 -11.915 6.683 1.00 97.00 115 PRO A CA 1
ATOM 877 C C . PRO A 1 115 ? -8.885 -11.431 5.342 1.00 97.00 115 PRO A C 1
ATOM 879 O O . PRO A 1 115 ? -9.486 -12.208 4.600 1.00 97.00 115 PRO A O 1
ATOM 882 N N . VAL A 1 116 ? -8.669 -10.156 5.022 1.00 97.81 116 VAL A N 1
ATOM 883 C CA . VAL A 1 116 ? -9.068 -9.576 3.737 1.00 97.81 116 VAL A CA 1
ATOM 884 C C . VAL A 1 116 ? -7.997 -9.896 2.692 1.00 97.81 116 VAL A C 1
ATOM 886 O O . VAL A 1 116 ? -6.832 -9.522 2.845 1.00 97.81 116 VAL A O 1
ATOM 889 N N . GLY A 1 117 ? -8.389 -10.615 1.641 1.00 97.19 117 GLY A N 1
ATOM 890 C CA . GLY A 1 117 ? -7.550 -10.909 0.480 1.00 97.19 117 GLY A CA 1
ATOM 891 C C . GLY A 1 117 ? -7.336 -9.696 -0.430 1.00 97.19 117 GLY A C 1
ATOM 892 O O . GLY A 1 117 ? -8.079 -8.720 -0.359 1.00 97.19 117 GLY A O 1
ATOM 893 N N . ASP A 1 118 ? -6.313 -9.780 -1.285 1.00 95.06 118 ASP A N 1
ATOM 894 C CA . ASP A 1 118 ? -6.026 -8.828 -2.373 1.00 95.06 118 ASP A CA 1
ATOM 895 C C . ASP A 1 118 ? -5.886 -7.353 -1.952 1.00 95.06 118 ASP A C 1
ATOM 897 O O . ASP A 1 118 ? -6.223 -6.442 -2.699 1.00 95.06 118 ASP A O 1
ATOM 901 N N . ILE A 1 119 ? -5.358 -7.101 -0.748 1.00 96.00 119 ILE A N 1
ATOM 902 C CA . ILE A 1 119 ? -5.205 -5.753 -0.173 1.00 96.00 119 ILE A CA 1
ATOM 903 C C . ILE A 1 119 ? -4.677 -4.725 -1.185 1.00 96.00 119 ILE A C 1
ATOM 905 O O . ILE A 1 119 ? -3.531 -4.780 -1.632 1.00 96.00 119 ILE A O 1
ATOM 909 N N . GLU A 1 120 ? -5.513 -3.725 -1.443 1.00 93.94 120 GLU A N 1
ATOM 910 C CA . GLU A 1 120 ? -5.249 -2.554 -2.269 1.00 93.94 120 GLU A CA 1
ATOM 911 C C . GLU A 1 120 ? -5.890 -1.340 -1.585 1.00 93.94 120 GLU A C 1
ATOM 913 O O . GLU A 1 120 ? -6.923 -1.472 -0.925 1.00 93.94 120 GLU A O 1
ATOM 918 N N . MET A 1 121 ? -5.264 -0.166 -1.696 1.00 94.81 121 MET A N 1
ATOM 919 C CA . MET A 1 121 ? -5.840 1.076 -1.166 1.00 94.81 121 MET A CA 1
ATOM 920 C C . MET A 1 121 ? -7.034 1.545 -2.007 1.00 94.81 121 MET A C 1
ATOM 922 O O . MET A 1 121 ? -7.159 1.169 -3.169 1.00 94.81 121 MET A O 1
ATOM 926 N N . ASP A 1 122 ? -7.876 2.407 -1.439 1.00 94.25 122 ASP A N 1
ATOM 927 C CA . ASP A 1 122 ? -9.008 3.044 -2.136 1.00 94.25 122 ASP A CA 1
ATOM 928 C C . ASP A 1 122 ? -10.041 2.043 -2.704 1.00 94.25 122 ASP A C 1
ATOM 930 O O . ASP A 1 122 ? -10.732 2.319 -3.690 1.00 94.25 122 ASP A O 1
ATOM 934 N N . CYS A 1 123 ? -10.173 0.877 -2.066 1.00 97.00 123 CYS A N 1
ATOM 935 C CA . CYS A 1 123 ? -11.124 -0.173 -2.425 1.00 97.00 123 CYS A CA 1
ATOM 936 C C . CYS A 1 123 ? -12.201 -0.353 -1.345 1.00 97.00 123 CYS A C 1
ATOM 938 O O . CYS A 1 123 ? -12.072 0.124 -0.214 1.00 97.00 123 CYS A O 1
ATOM 940 N N . ALA A 1 124 ? -13.278 -1.055 -1.700 1.00 97.69 124 ALA A N 1
ATOM 941 C CA . ALA A 1 124 ? -14.250 -1.565 -0.737 1.00 97.69 124 ALA A CA 1
ATOM 942 C C . ALA A 1 124 ? -13.820 -2.953 -0.238 1.00 97.69 124 ALA A C 1
ATOM 944 O O . ALA A 1 124 ? -13.057 -3.642 -0.913 1.00 97.69 124 ALA A O 1
ATOM 945 N N . VAL A 1 125 ? -14.335 -3.388 0.915 1.00 98.12 125 VAL A N 1
ATOM 946 C CA . VAL A 1 125 ? -14.205 -4.782 1.372 1.00 98.12 125 VAL A CA 1
ATOM 947 C C . VAL A 1 125 ? -15.529 -5.499 1.157 1.00 98.12 125 VAL A C 1
ATOM 949 O O . VAL A 1 125 ? -16.531 -5.124 1.769 1.00 98.12 125 VAL A O 1
ATOM 952 N N . VAL A 1 126 ? -15.517 -6.528 0.313 1.00 98.12 126 VAL A N 1
ATOM 953 C CA . VAL A 1 126 ? -16.656 -7.418 0.065 1.00 98.12 126 VAL A CA 1
ATOM 954 C C . VAL A 1 126 ? -16.503 -8.669 0.925 1.00 98.12 126 VAL A C 1
ATOM 956 O O . VAL A 1 126 ? -15.425 -9.265 0.970 1.00 98.12 126 VAL A O 1
ATOM 959 N N . VAL A 1 127 ? -17.578 -9.057 1.613 1.00 97.69 127 VAL A N 1
ATOM 960 C CA . VAL A 1 127 ? -17.642 -10.262 2.449 1.00 97.69 127 VAL A CA 1
ATOM 961 C C . VAL A 1 127 ? -18.591 -11.274 1.819 1.00 97.69 127 VAL A C 1
ATOM 963 O O . VAL A 1 127 ? -19.795 -11.049 1.710 1.00 97.69 127 VAL A O 1
ATOM 966 N N . GLU A 1 128 ? -18.054 -12.424 1.437 1.00 96.06 128 GLU A N 1
ATOM 967 C CA . GLU A 1 128 ? -18.831 -13.552 0.938 1.00 96.06 128 GLU A CA 1
ATOM 968 C C . GLU A 1 128 ? -19.221 -14.442 2.121 1.00 96.06 128 GLU A C 1
ATOM 970 O O . GLU A 1 128 ? -18.379 -14.868 2.911 1.00 96.06 128 GLU A O 1
ATOM 975 N N . THR A 1 129 ? -20.524 -14.687 2.268 1.00 92.75 129 THR A N 1
ATOM 976 C CA . THR A 1 129 ? -21.101 -15.392 3.431 1.00 92.75 129 THR A CA 1
ATOM 977 C C . THR A 1 129 ? -21.700 -16.753 3.065 1.00 92.75 129 THR A C 1
ATOM 979 O O . THR A 1 129 ? -22.163 -17.495 3.933 1.00 92.75 129 THR A O 1
ATOM 982 N N . ASP A 1 130 ? -21.654 -17.117 1.781 1.00 88.00 130 ASP A N 1
ATOM 983 C CA . ASP A 1 130 ? -22.119 -18.403 1.268 1.00 88.00 130 ASP A CA 1
ATOM 984 C C . ASP A 1 130 ? -21.076 -19.504 1.532 1.00 88.00 130 ASP A C 1
ATOM 986 O O . ASP A 1 130 ? -20.333 -19.926 0.647 1.00 88.00 130 ASP A O 1
ATOM 990 N N . GLY A 1 131 ? -21.034 -20.002 2.770 1.00 89.19 131 GLY A N 1
ATOM 991 C CA . GLY A 1 131 ? -20.121 -21.067 3.193 1.00 89.19 131 GLY A CA 1
ATOM 992 C C . GLY A 1 131 ? -19.201 -20.630 4.327 1.00 89.19 131 GLY A C 1
ATOM 993 O O . GLY A 1 131 ? -19.673 -20.103 5.331 1.00 89.19 131 GLY A O 1
ATOM 994 N N . GLU A 1 132 ? -17.904 -20.917 4.199 1.00 91.62 132 GLU A N 1
ATOM 995 C CA . GLU A 1 132 ? -16.889 -20.366 5.102 1.00 91.62 132 GLU A CA 1
ATOM 996 C C . GLU A 1 132 ? -16.685 -18.884 4.750 1.00 91.62 132 GLU A C 1
ATOM 998 O O . GLU A 1 132 ? -16.440 -18.598 3.576 1.00 91.62 132 GLU A O 1
ATOM 1003 N N . PRO A 1 133 ? -16.817 -17.947 5.707 1.00 93.94 133 PRO A N 1
ATOM 1004 C CA . PRO A 1 133 ? -16.727 -16.525 5.408 1.00 93.94 133 PRO A CA 1
ATOM 1005 C C . PRO A 1 133 ? -15.374 -16.143 4.806 1.00 93.94 133 PRO A C 1
ATOM 1007 O O . PRO A 1 133 ? -14.323 -16.412 5.391 1.00 93.94 133 PRO A O 1
ATOM 1010 N N . THR A 1 134 ? -15.401 -15.456 3.666 1.00 97.25 134 THR A N 1
ATOM 1011 C CA . THR A 1 134 ? -14.206 -14.882 3.038 1.00 97.25 134 THR A CA 1
ATOM 1012 C C . THR A 1 134 ? -14.388 -13.392 2.815 1.00 97.25 134 THR A C 1
ATOM 1014 O O . THR A 1 134 ? -15.493 -12.922 2.555 1.00 97.25 134 THR A O 1
ATOM 1017 N N . ALA A 1 135 ? -13.298 -12.636 2.904 1.00 97.75 135 ALA A N 1
ATOM 1018 C CA . ALA A 1 135 ? -13.294 -11.207 2.640 1.00 97.75 135 ALA A CA 1
ATOM 1019 C C . ALA A 1 135 ? -12.215 -10.873 1.612 1.00 97.75 135 ALA A C 1
ATOM 1021 O O . ALA A 1 135 ? -11.119 -11.435 1.652 1.00 97.75 135 ALA A O 1
ATOM 1022 N N . ARG A 1 136 ? -12.513 -9.951 0.703 1.00 97.81 136 ARG A N 1
ATOM 1023 C CA . ARG A 1 136 ? -11.577 -9.485 -0.324 1.00 97.81 136 ARG A CA 1
ATOM 1024 C C . ARG A 1 136 ? -11.786 -8.008 -0.602 1.00 97.81 136 ARG A C 1
ATOM 1026 O O . ARG A 1 136 ? -12.885 -7.485 -0.404 1.00 97.81 136 ARG A O 1
ATOM 1033 N N . THR A 1 137 ? -10.734 -7.334 -1.033 1.00 98.00 137 THR A N 1
ATOM 1034 C CA . THR A 1 137 ? -10.882 -6.000 -1.606 1.00 98.00 137 THR A CA 1
ATOM 1035 C C . THR A 1 137 ? -11.584 -6.095 -2.960 1.00 98.00 137 THR A C 1
ATOM 1037 O O . THR A 1 137 ? -11.470 -7.087 -3.684 1.00 98.00 137 THR A O 1
ATOM 1040 N N . GLU A 1 138 ? -12.345 -5.062 -3.296 1.00 98.00 138 GLU A N 1
ATOM 1041 C CA . GLU A 1 138 ? -12.930 -4.905 -4.620 1.00 98.00 138 GLU A CA 1
ATOM 1042 C C . GLU A 1 138 ? -12.845 -3.437 -5.034 1.00 98.00 138 GLU A C 1
ATOM 1044 O O . GLU A 1 138 ? -13.233 -2.529 -4.284 1.00 98.00 138 GLU A O 1
ATOM 1049 N N . VAL A 1 139 ? -12.329 -3.195 -6.239 1.00 97.50 139 VAL A N 1
ATOM 1050 C CA . VAL A 1 139 ? -12.286 -1.841 -6.800 1.00 97.50 139 VAL A CA 1
ATOM 1051 C C . VAL A 1 139 ? -13.711 -1.367 -7.061 1.00 97.50 139 VAL A C 1
ATOM 1053 O O . VAL A 1 139 ? -14.562 -2.129 -7.516 1.00 97.50 139 VAL A O 1
ATOM 1056 N N . LEU A 1 140 ? -13.990 -0.079 -6.839 1.00 96.31 140 LEU A N 1
ATOM 1057 C CA . LEU A 1 140 ? -15.370 0.432 -6.876 1.00 96.31 140 LEU A CA 1
ATOM 1058 C C . LEU A 1 140 ? -16.091 0.161 -8.206 1.00 96.31 140 LEU A C 1
ATOM 1060 O O . LEU A 1 140 ? -17.306 0.015 -8.228 1.00 96.31 140 LEU A O 1
ATOM 1064 N N . SER A 1 141 ? -15.359 0.085 -9.321 1.00 96.81 141 SER A N 1
ATOM 1065 C CA . SER A 1 141 ? -15.926 -0.230 -10.637 1.00 96.81 141 SER A CA 1
ATOM 1066 C C . SER A 1 141 ? -16.334 -1.694 -10.820 1.00 96.81 141 SER A C 1
ATOM 1068 O O . SER A 1 141 ? -17.097 -1.979 -11.738 1.00 96.81 141 SER A O 1
ATOM 1070 N N . ALA A 1 142 ? -15.810 -2.605 -10.002 1.00 97.38 142 ALA A N 1
ATOM 1071 C CA . ALA A 1 142 ? -16.034 -4.046 -10.094 1.00 97.38 142 ALA A CA 1
ATOM 1072 C C . ALA A 1 142 ? -17.060 -4.575 -9.078 1.00 97.38 142 ALA A C 1
ATOM 1074 O O . ALA A 1 142 ? -17.490 -5.711 -9.212 1.00 97.38 142 ALA A O 1
ATOM 1075 N N . VAL A 1 143 ? -17.496 -3.743 -8.126 1.00 97.94 143 VAL A N 1
ATOM 1076 C CA . VAL A 1 143 ? -18.607 -4.049 -7.210 1.00 97.94 143 VAL A CA 1
ATOM 1077 C C . VAL A 1 143 ? -19.875 -4.403 -7.995 1.00 97.94 143 VAL A C 1
ATOM 1079 O O . VAL A 1 143 ? -20.272 -3.660 -8.897 1.00 97.94 143 VAL A O 1
ATOM 1082 N N . GLU A 1 144 ? -20.545 -5.488 -7.620 1.00 98.31 144 GLU A N 1
ATOM 1083 C CA . GLU A 1 144 ? -21.814 -5.933 -8.199 1.00 98.31 144 GLU A CA 1
ATOM 1084 C C . GLU A 1 144 ? -22.995 -5.601 -7.272 1.00 98.31 144 GLU A C 1
ATOM 1086 O O . GLU A 1 144 ? -22.869 -5.524 -6.047 1.00 98.31 144 GLU A O 1
ATOM 1091 N N . ALA A 1 145 ? -24.185 -5.383 -7.843 1.00 98.25 145 ALA A N 1
ATOM 1092 C CA . ALA A 1 145 ? -25.384 -5.134 -7.048 1.00 98.25 145 ALA A CA 1
ATOM 1093 C C . ALA A 1 145 ? -25.673 -6.298 -6.080 1.00 98.25 145 ALA A C 1
ATOM 1095 O O . ALA A 1 145 ? -25.887 -7.435 -6.498 1.00 98.25 145 ALA A O 1
ATOM 1096 N N . GLY A 1 146 ? -25.791 -5.988 -4.788 1.00 97.75 146 GLY A N 1
ATOM 1097 C CA . GLY A 1 146 ? -26.043 -6.967 -3.732 1.00 97.75 146 GLY A CA 1
ATOM 1098 C C . GLY A 1 146 ? -24.801 -7.466 -2.994 1.00 97.75 146 GLY A C 1
ATOM 1099 O O . GLY A 1 146 ? -24.985 -8.101 -1.955 1.00 97.75 146 GLY A O 1
ATOM 1100 N N . ASP A 1 147 ? -23.586 -7.138 -3.449 1.00 98.25 147 ASP A N 1
ATOM 1101 C CA . ASP A 1 147 ? -22.350 -7.445 -2.718 1.00 98.25 147 ASP A CA 1
ATOM 1102 C C . ASP A 1 147 ? -22.426 -6.919 -1.284 1.00 98.25 147 ASP A C 1
ATOM 1104 O O . ASP A 1 147 ? -22.778 -5.759 -1.056 1.00 98.25 147 ASP A O 1
ATOM 1108 N N . LEU A 1 148 ? -22.107 -7.764 -0.302 1.00 98.25 148 LEU A N 1
ATOM 1109 C CA . LEU A 1 148 ? -22.101 -7.364 1.102 1.00 98.25 148 LEU A CA 1
ATOM 1110 C C . LEU A 1 148 ? -20.816 -6.596 1.403 1.00 98.25 148 LEU A C 1
ATOM 1112 O O . LEU A 1 148 ? -19.744 -7.184 1.532 1.00 98.25 148 LEU A O 1
ATOM 1116 N N . ILE A 1 149 ? -20.939 -5.278 1.522 1.00 98.38 149 ILE A N 1
ATOM 1117 C CA . ILE A 1 149 ? -19.813 -4.368 1.714 1.00 98.38 149 ILE A CA 1
ATOM 1118 C C . ILE A 1 149 ? -19.711 -3.962 3.177 1.00 98.38 149 ILE A C 1
ATOM 1120 O O . ILE A 1 149 ? -20.711 -3.617 3.809 1.00 98.38 149 ILE A O 1
ATOM 1124 N N . VAL A 1 150 ? -18.487 -3.953 3.700 1.00 97.50 150 VAL A N 1
ATOM 1125 C CA . VAL A 1 150 ? -18.191 -3.451 5.044 1.00 97.50 150 VAL A CA 1
ATOM 1126 C C . VAL A 1 150 ? -18.449 -1.945 5.130 1.00 97.50 150 VAL A C 1
ATOM 1128 O O . VAL A 1 150 ? -17.894 -1.161 4.355 1.00 97.50 150 VAL A O 1
ATOM 1131 N N . THR A 1 151 ? -19.258 -1.533 6.105 1.00 95.12 151 THR A N 1
ATOM 1132 C CA . THR A 1 151 ? -19.556 -0.132 6.425 1.00 95.12 151 THR A CA 1
ATOM 1133 C C . THR A 1 151 ? -19.182 0.223 7.866 1.00 95.12 151 THR A C 1
ATOM 1135 O O . THR A 1 151 ? -19.180 -0.615 8.772 1.00 95.12 151 THR A O 1
ATOM 1138 N N . GLY A 1 152 ? -18.857 1.500 8.079 1.00 87.50 152 GLY A N 1
ATOM 1139 C CA . GLY A 1 152 ? -18.370 2.029 9.352 1.00 87.50 152 GLY A CA 1
ATOM 1140 C C . GLY A 1 152 ? -16.957 1.558 9.715 1.00 87.50 152 GLY A C 1
ATOM 1141 O O . GLY A 1 152 ? -16.233 1.012 8.890 1.00 87.50 152 GLY A O 1
ATOM 1142 N N . ASP A 1 153 ? -16.574 1.778 10.975 1.00 79.06 153 ASP A N 1
ATOM 1143 C CA . ASP A 1 153 ? -15.227 1.468 11.495 1.00 79.06 153 ASP A CA 1
ATOM 1144 C C . ASP A 1 153 ? -15.214 0.276 12.478 1.00 79.06 153 ASP A C 1
ATOM 1146 O O . ASP A 1 153 ? -14.196 -0.050 13.091 1.00 79.06 153 ASP A O 1
ATOM 1150 N N . ALA A 1 154 ? -16.370 -0.354 12.707 1.00 84.62 154 ALA A N 1
ATOM 1151 C CA . ALA A 1 154 ? -16.494 -1.475 13.633 1.00 84.62 154 ALA A CA 1
ATOM 1152 C C . ALA A 1 154 ? -16.037 -2.784 12.982 1.00 84.62 154 ALA A C 1
ATOM 1154 O O . ALA A 1 154 ? -16.282 -3.014 11.803 1.00 84.62 154 ALA A O 1
ATOM 1155 N N . GLY A 1 155 ? -15.403 -3.660 13.765 1.00 89.06 155 GLY A N 1
ATOM 1156 C CA . GLY A 1 155 ? -15.019 -4.989 13.292 1.00 89.06 155 GLY A CA 1
ATOM 1157 C C . GLY A 1 155 ? -13.957 -4.976 12.201 1.00 89.06 155 GLY A C 1
ATOM 1158 O O . GLY A 1 155 ? -13.914 -5.896 11.403 1.00 89.06 155 GLY A O 1
ATOM 1159 N N . ILE A 1 156 ? -13.099 -3.961 12.142 1.00 90.56 156 ILE A N 1
ATOM 1160 C CA . ILE A 1 156 ? -11.982 -3.910 11.196 1.00 90.56 156 ILE A CA 1
ATOM 1161 C C . ILE A 1 156 ? -10.691 -3.868 12.001 1.00 90.56 156 ILE A C 1
ATOM 1163 O O . ILE A 1 156 ? -10.638 -3.267 13.076 1.00 90.56 156 ILE A O 1
ATOM 1167 N N . ARG A 1 157 ? -9.640 -4.507 11.498 1.00 89.69 157 ARG A N 1
ATOM 1168 C CA . ARG A 1 157 ? -8.323 -4.532 12.126 1.00 89.69 157 ARG A CA 1
ATOM 1169 C C . ARG A 1 157 ? -7.236 -4.330 11.089 1.00 89.69 157 ARG A C 1
ATOM 1171 O O . ARG A 1 157 ? -6.972 -5.238 10.307 1.00 89.69 157 ARG A O 1
ATOM 1178 N N . VAL A 1 158 ? -6.577 -3.179 11.123 1.00 88.25 158 VAL A N 1
ATOM 1179 C CA . VAL A 1 158 ? -5.459 -2.868 10.223 1.00 88.25 158 VAL A CA 1
ATOM 1180 C C . VAL A 1 158 ? -4.142 -3.237 10.902 1.00 88.25 158 VAL A C 1
ATOM 1182 O O . VAL A 1 158 ? -3.946 -2.988 12.094 1.00 88.25 158 VAL A O 1
ATOM 1185 N N . LYS A 1 159 ? -3.230 -3.844 10.141 1.00 86.81 159 LYS A N 1
ATOM 1186 C CA . LYS A 1 159 ? -1.903 -4.276 10.591 1.00 86.81 159 LYS A CA 1
ATOM 1187 C C . LYS A 1 159 ? -0.828 -3.620 9.721 1.00 86.81 159 LYS A C 1
ATOM 1189 O O . LYS A 1 159 ? -0.356 -4.236 8.762 1.00 86.81 159 LYS A O 1
ATOM 1194 N N . PRO A 1 160 ? -0.436 -2.370 10.017 1.00 80.75 160 PRO A N 1
ATOM 1195 C CA . PRO A 1 160 ? 0.660 -1.726 9.310 1.00 80.75 160 PRO A CA 1
ATOM 1196 C C . PRO A 1 160 ? 1.956 -2.541 9.445 1.00 80.75 160 PRO A C 1
ATOM 1198 O O . PRO A 1 160 ? 2.176 -3.175 10.482 1.00 80.75 160 PRO A O 1
ATOM 1201 N N . PRO A 1 161 ? 2.832 -2.537 8.427 1.00 74.88 161 PRO A N 1
ATOM 1202 C CA . PRO A 1 161 ? 4.108 -3.230 8.513 1.00 74.88 161 PRO A CA 1
ATOM 1203 C C . PRO A 1 161 ? 4.979 -2.639 9.628 1.00 74.88 161 PRO A C 1
ATOM 1205 O O . PRO A 1 161 ? 4.993 -1.426 9.854 1.00 74.88 161 PRO A O 1
ATOM 1208 N N . ASP A 1 162 ? 5.761 -3.498 10.283 1.00 66.56 162 ASP A N 1
ATOM 1209 C CA . ASP A 1 162 ? 6.774 -3.063 11.242 1.00 66.56 162 ASP A CA 1
ATOM 1210 C C . ASP A 1 162 ? 7.718 -2.046 10.581 1.00 66.56 162 ASP A C 1
ATOM 1212 O O . ASP A 1 162 ? 8.310 -2.316 9.529 1.00 66.56 162 ASP A O 1
ATOM 1216 N N . ARG A 1 163 ? 7.929 -0.886 11.218 1.00 62.66 163 ARG A N 1
ATOM 1217 C CA . ARG A 1 163 ? 8.966 0.044 10.751 1.00 62.66 163 ARG A CA 1
ATOM 1218 C C . ARG A 1 163 ? 10.345 -0.637 10.808 1.00 62.66 163 ARG A C 1
ATOM 1220 O O . ARG A 1 163 ? 10.629 -1.353 11.776 1.00 62.66 163 ARG A O 1
ATOM 1227 N N . PRO A 1 164 ? 11.231 -0.408 9.815 1.00 58.94 164 PRO A N 1
ATOM 1228 C CA . PRO A 1 164 ? 12.576 -0.972 9.806 1.00 58.94 164 PRO A CA 1
ATOM 1229 C C . PRO A 1 164 ? 13.315 -0.683 11.116 1.00 58.94 164 PRO A C 1
ATOM 1231 O O . PRO A 1 164 ? 13.527 0.466 11.501 1.00 58.94 164 PRO A O 1
ATOM 1234 N N . ARG A 1 165 ? 13.724 -1.747 11.811 1.00 58.53 165 ARG A N 1
ATOM 1235 C CA . ARG A 1 165 ? 14.391 -1.651 13.112 1.00 58.53 165 ARG A CA 1
ATOM 1236 C C . ARG A 1 165 ? 15.890 -1.392 12.928 1.00 58.53 165 ARG A C 1
ATOM 1238 O O . ARG A 1 165 ? 16.670 -2.338 12.821 1.00 58.53 165 ARG A O 1
ATOM 1245 N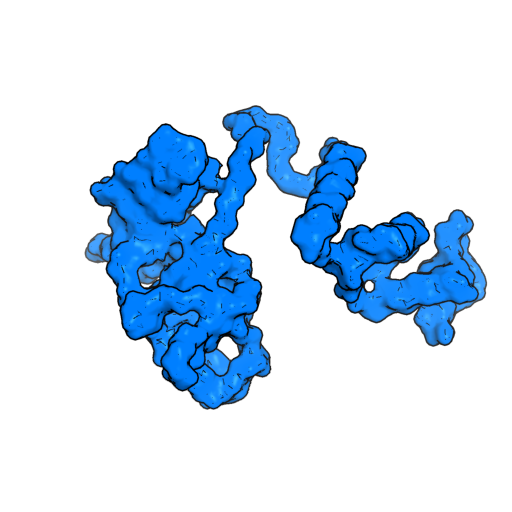 N . GLY A 1 166 ? 16.303 -0.121 12.956 1.00 50.25 166 GLY A N 1
ATOM 1246 C CA . GLY A 1 166 ? 17.695 0.271 13.223 1.00 50.25 166 GLY A CA 1
ATOM 1247 C C . GLY A 1 166 ? 18.289 1.407 12.375 1.00 50.25 166 GLY A C 1
ATOM 1248 O O . GLY A 1 166 ? 17.969 1.575 11.207 1.00 50.25 166 GLY A O 1
ATOM 1249 N N . GLN A 1 167 ? 19.259 2.099 12.993 1.00 47.97 167 GLN A N 1
ATOM 1250 C CA . GLN A 1 167 ? 20.173 3.126 12.451 1.00 47.97 167 GLN A CA 1
ATOM 1251 C C . GLN A 1 167 ? 19.636 4.540 12.181 1.00 47.97 167 GLN A C 1
ATOM 1253 O O . GLN A 1 167 ? 20.233 5.281 11.403 1.00 47.97 167 GLN A O 1
ATOM 1258 N N . GLU A 1 168 ? 18.630 5.003 12.914 1.00 51.25 168 GLU A N 1
ATOM 1259 C CA . GLU A 1 168 ? 18.423 6.447 13.064 1.00 51.25 168 GLU A CA 1
ATOM 1260 C C . GLU A 1 168 ? 18.823 6.850 14.483 1.00 51.25 168 GLU A C 1
ATOM 1262 O O . GLU A 1 168 ? 18.106 6.635 15.454 1.00 51.25 168 GLU A O 1
ATOM 1267 N N . GLY A 1 169 ? 20.052 7.353 14.634 1.00 50.53 169 GLY A N 1
ATOM 1268 C CA . GLY A 1 169 ? 20.434 8.031 15.871 1.00 50.53 169 GLY A CA 1
ATOM 1269 C C . GLY A 1 169 ? 19.564 9.276 16.067 1.00 50.53 169 GLY A C 1
ATOM 1270 O O . GLY A 1 169 ? 19.135 9.875 15.083 1.00 50.53 169 GLY A O 1
ATOM 1271 N N . ALA A 1 170 ? 19.374 9.705 17.321 1.00 57.16 170 ALA A N 1
ATOM 1272 C CA . ALA A 1 170 ? 18.589 10.896 17.698 1.00 57.16 170 ALA A CA 1
ATOM 1273 C C . ALA A 1 170 ? 19.041 12.210 17.016 1.00 57.16 170 ALA A C 1
ATOM 1275 O O . ALA A 1 170 ? 18.385 13.240 17.132 1.00 57.16 170 ALA A O 1
ATOM 1276 N N . PHE A 1 171 ? 20.185 12.183 16.331 1.00 60.28 171 PHE A N 1
ATOM 1277 C CA . PHE A 1 171 ? 20.700 13.250 15.493 1.00 60.28 171 PHE A CA 1
ATOM 1278 C C . PHE A 1 171 ? 21.479 12.645 14.319 1.00 60.28 171 PHE A C 1
ATOM 1280 O O . PHE A 1 171 ? 22.395 11.843 14.526 1.00 60.28 171 PHE A O 1
ATOM 1287 N N . GLY A 1 172 ? 21.170 13.071 13.097 1.00 57.84 172 GLY A N 1
ATOM 1288 C CA . GLY A 1 172 ? 21.943 12.740 11.906 1.00 57.84 172 GLY A CA 1
ATOM 1289 C C . GLY A 1 172 ? 21.771 13.792 10.814 1.00 57.84 172 GLY A C 1
ATOM 1290 O O . GLY A 1 172 ? 20.682 14.312 10.589 1.00 57.84 172 GLY A O 1
ATOM 1291 N N . PHE A 1 173 ? 22.856 14.116 10.112 1.00 59.44 173 PHE A N 1
ATOM 1292 C CA . PHE A 1 173 ? 22.769 14.908 8.885 1.00 59.44 173 PHE A CA 1
ATOM 1293 C C . PHE A 1 173 ? 22.251 14.020 7.753 1.00 59.44 173 PHE A C 1
ATOM 1295 O O . PHE A 1 173 ? 22.668 12.869 7.642 1.00 59.44 173 PHE A O 1
ATOM 1302 N N . MET A 1 174 ? 21.392 14.564 6.885 1.00 54.06 174 MET A N 1
ATOM 1303 C CA . MET A 1 174 ? 20.840 13.839 5.732 1.00 54.06 174 MET A CA 1
ATOM 1304 C C . MET A 1 174 ? 20.005 12.603 6.125 1.00 54.06 174 MET A C 1
ATOM 1306 O O . MET A 1 174 ? 20.055 11.598 5.420 1.00 54.06 174 MET A O 1
ATOM 1310 N N . GLN A 1 175 ? 19.224 12.678 7.208 1.00 55.38 175 GLN A N 1
ATOM 1311 C CA . GLN A 1 175 ? 18.167 11.704 7.529 1.00 55.38 175 GLN A CA 1
ATOM 1312 C C . GLN A 1 175 ? 16.901 11.998 6.695 1.00 55.38 175 GLN A C 1
ATOM 1314 O O . GLN A 1 175 ? 16.546 13.161 6.521 1.00 55.38 175 GLN A O 1
ATOM 1319 N N . GLY A 1 176 ? 16.252 10.960 6.148 1.00 56.69 176 GLY A N 1
ATOM 1320 C CA . GLY A 1 176 ? 14.949 11.038 5.456 1.00 56.69 176 GLY A CA 1
ATOM 1321 C C . GLY A 1 176 ? 14.912 11.692 4.056 1.00 56.69 176 GLY A C 1
ATOM 1322 O O . GLY A 1 176 ? 15.666 12.610 3.749 1.00 56.69 176 GLY A O 1
ATOM 1323 N N . GLY A 1 177 ? 14.030 11.222 3.165 1.00 60.34 177 GLY A N 1
ATOM 1324 C CA . GLY A 1 177 ? 13.687 11.889 1.890 1.00 60.34 177 GLY A CA 1
ATOM 1325 C C . GLY A 1 177 ? 14.573 11.593 0.666 1.00 60.34 177 GLY A C 1
ATOM 1326 O O . GLY A 1 177 ? 15.580 10.891 0.755 1.00 60.34 177 GLY A O 1
ATOM 1327 N N . ILE A 1 178 ? 14.183 12.141 -0.493 1.00 55.66 178 ILE A N 1
ATOM 1328 C CA . ILE A 1 178 ? 14.906 12.061 -1.776 1.00 55.66 178 ILE A CA 1
ATOM 1329 C C . ILE A 1 178 ? 15.914 13.216 -1.841 1.00 55.66 178 ILE A C 1
ATOM 1331 O O . ILE A 1 178 ? 15.529 14.381 -1.780 1.00 55.66 178 ILE A O 1
ATOM 1335 N N . SER A 1 179 ? 17.205 12.908 -1.984 1.00 62.16 179 SER A N 1
ATOM 1336 C CA . SER A 1 179 ? 18.260 13.908 -2.185 1.00 62.16 179 SER A CA 1
ATOM 1337 C C . SER A 1 179 ? 19.198 13.471 -3.303 1.00 62.16 179 SER A C 1
ATOM 1339 O O . SER A 1 179 ? 19.691 12.344 -3.299 1.00 62.16 179 SER A O 1
ATOM 1341 N N . SER A 1 180 ? 19.485 14.388 -4.227 1.00 64.88 180 SER A N 1
ATOM 1342 C CA . SER A 1 180 ? 20.470 14.199 -5.298 1.00 64.88 180 SER A CA 1
ATOM 1343 C C . SER A 1 180 ? 21.916 14.125 -4.793 1.00 64.88 180 SER A C 1
ATOM 1345 O O . SER A 1 180 ? 22.807 13.776 -5.559 1.00 64.88 180 SER A O 1
ATOM 1347 N N . GLU A 1 181 ? 22.163 14.460 -3.524 1.00 60.03 181 GLU A N 1
ATOM 1348 C CA . GLU A 1 181 ? 23.492 14.454 -2.897 1.00 60.03 181 GLU A CA 1
ATOM 1349 C C . GLU A 1 181 ? 23.764 13.174 -2.085 1.00 60.03 181 GLU A C 1
ATOM 1351 O O . GLU A 1 181 ? 24.809 13.058 -1.442 1.00 60.03 181 GLU A O 1
ATOM 1356 N N . ARG A 1 182 ? 22.845 12.192 -2.096 1.00 65.88 182 ARG A N 1
ATOM 1357 C CA . ARG A 1 182 ? 23.077 10.875 -1.482 1.00 65.88 182 ARG A CA 1
ATOM 1358 C C . ARG A 1 182 ? 23.690 9.898 -2.491 1.00 65.88 182 ARG A C 1
ATOM 1360 O O . ARG A 1 182 ? 23.220 9.825 -3.625 1.00 65.88 182 ARG A O 1
ATOM 1367 N N . PRO A 1 183 ? 24.733 9.144 -2.099 1.00 58.06 183 PRO A N 1
ATOM 1368 C CA . PRO A 1 183 ? 25.525 8.351 -3.029 1.00 58.06 183 PRO A CA 1
ATOM 1369 C C . PRO A 1 183 ? 24.700 7.263 -3.728 1.00 58.06 183 PRO A C 1
ATOM 1371 O O . PRO A 1 183 ? 23.993 6.468 -3.103 1.00 58.06 183 PRO A O 1
ATOM 1374 N N . SER A 1 184 ? 24.843 7.234 -5.051 1.00 66.31 184 SER A N 1
ATOM 1375 C CA . SER A 1 184 ? 24.174 6.319 -5.970 1.00 66.31 184 SER A CA 1
ATOM 1376 C C . SER A 1 184 ? 24.736 4.901 -5.897 1.00 66.31 184 SER A C 1
ATOM 1378 O O . SER A 1 184 ? 23.952 3.967 -5.943 1.00 66.31 184 SER A O 1
ATOM 1380 N N . GLU A 1 185 ? 26.047 4.705 -5.712 1.00 79.69 185 GLU A N 1
ATOM 1381 C CA . GLU A 1 185 ? 26.657 3.361 -5.729 1.00 79.69 185 GLU A CA 1
ATOM 1382 C C . GLU A 1 185 ? 26.197 2.471 -4.571 1.00 79.69 185 GLU A C 1
ATOM 1384 O O . GLU A 1 185 ? 25.819 1.327 -4.793 1.00 79.69 185 GLU A O 1
ATOM 1389 N N . SER A 1 186 ? 26.162 2.988 -3.339 1.00 80.94 186 SER A N 1
ATOM 1390 C CA . SER A 1 186 ? 25.699 2.204 -2.186 1.00 80.94 186 SER A CA 1
ATOM 1391 C C . SER A 1 186 ? 24.209 1.876 -2.276 1.00 80.94 186 SER A C 1
ATOM 1393 O O . SER A 1 186 ? 23.791 0.792 -1.878 1.00 80.94 186 SER A O 1
ATOM 1395 N N . THR A 1 187 ? 23.411 2.794 -2.824 1.00 81.69 187 THR A N 1
ATOM 1396 C CA . THR A 1 187 ? 21.984 2.570 -3.080 1.00 81.69 187 THR A CA 1
ATOM 1397 C C . THR A 1 187 ? 21.785 1.546 -4.198 1.00 81.69 187 THR A C 1
ATOM 1399 O O . THR A 1 187 ? 20.996 0.623 -4.033 1.00 81.69 187 THR A O 1
ATOM 1402 N N . ILE A 1 188 ? 22.552 1.643 -5.290 1.00 86.75 188 ILE A N 1
ATOM 1403 C CA . ILE A 1 188 ? 22.558 0.666 -6.387 1.00 86.75 188 ILE A CA 1
ATOM 1404 C C . ILE A 1 188 ? 22.926 -0.725 -5.862 1.00 86.75 188 ILE A C 1
ATOM 1406 O O . ILE A 1 188 ? 22.221 -1.677 -6.176 1.00 86.75 188 ILE A O 1
ATOM 1410 N N . SER A 1 189 ? 23.967 -0.851 -5.029 1.00 89.31 189 SER A N 1
ATOM 1411 C CA . SER A 1 189 ? 24.347 -2.138 -4.433 1.00 89.31 189 SER A CA 1
ATOM 1412 C C . SER A 1 189 ? 23.233 -2.722 -3.571 1.00 89.31 189 SER A C 1
ATOM 1414 O O . SER A 1 189 ? 22.914 -3.892 -3.731 1.00 89.31 189 SER A O 1
ATOM 1416 N N . LYS A 1 190 ? 22.585 -1.913 -2.722 1.00 88.06 190 LYS A N 1
ATOM 1417 C CA . LYS A 1 190 ? 21.447 -2.371 -1.906 1.00 88.06 190 LYS A CA 1
ATOM 1418 C C . LYS A 1 190 ? 20.272 -2.846 -2.761 1.00 88.06 190 LYS A C 1
ATOM 1420 O O . LYS A 1 190 ? 19.668 -3.861 -2.444 1.00 88.06 190 LYS A O 1
ATOM 1425 N N . ILE A 1 191 ? 19.955 -2.130 -3.841 1.00 90.94 191 ILE A N 1
ATOM 1426 C CA . ILE A 1 191 ? 18.891 -2.528 -4.775 1.00 90.94 191 ILE A CA 1
ATOM 1427 C C . ILE A 1 191 ? 19.271 -3.834 -5.485 1.00 90.94 191 ILE A C 1
ATOM 1429 O O . ILE A 1 191 ? 18.448 -4.736 -5.581 1.00 90.94 191 ILE A O 1
ATOM 1433 N N . ALA A 1 192 ? 20.516 -3.963 -5.950 1.00 93.00 192 ALA A N 1
ATOM 1434 C CA . ALA A 1 192 ? 20.996 -5.180 -6.597 1.00 93.00 192 ALA A CA 1
ATOM 1435 C C . ALA A 1 192 ? 20.994 -6.386 -5.642 1.00 93.00 192 ALA A C 1
ATOM 1437 O O . ALA A 1 192 ? 20.615 -7.482 -6.047 1.00 93.00 192 ALA A O 1
ATOM 1438 N N . GLU A 1 193 ? 21.384 -6.185 -4.381 1.00 94.69 193 GLU A N 1
ATOM 1439 C CA . GLU A 1 193 ? 21.309 -7.200 -3.327 1.00 94.69 193 GLU A CA 1
ATOM 1440 C C . GLU A 1 193 ? 19.864 -7.612 -3.046 1.00 94.69 193 GLU A C 1
ATOM 1442 O O . GLU A 1 193 ? 19.602 -8.808 -2.977 1.00 94.69 193 GLU A O 1
ATOM 1447 N N . ALA A 1 194 ? 18.933 -6.655 -2.964 1.00 94.19 194 ALA A N 1
ATOM 1448 C CA . ALA A 1 194 ? 17.512 -6.937 -2.774 1.00 94.19 194 ALA A CA 1
ATOM 1449 C C . ALA A 1 194 ? 16.928 -7.752 -3.940 1.00 94.19 194 ALA A C 1
ATOM 1451 O O . ALA A 1 194 ? 16.275 -8.759 -3.708 1.00 94.19 194 ALA A O 1
ATOM 1452 N N . ILE A 1 195 ? 17.232 -7.389 -5.191 1.00 95.62 195 ILE A N 1
ATOM 1453 C CA . ILE A 1 195 ? 16.815 -8.163 -6.375 1.00 95.62 195 ILE A CA 1
ATOM 1454 C C . ILE A 1 195 ? 17.402 -9.583 -6.330 1.00 95.62 195 ILE A C 1
ATOM 1456 O O . ILE A 1 195 ? 16.705 -10.567 -6.563 1.00 95.62 195 ILE A O 1
ATOM 1460 N N . ALA A 1 196 ? 18.693 -9.712 -6.010 1.00 93.88 196 ALA A N 1
ATOM 1461 C CA . ALA A 1 196 ? 19.340 -11.016 -5.907 1.00 93.88 196 ALA A CA 1
ATOM 1462 C C . ALA A 1 196 ? 18.792 -11.857 -4.742 1.00 93.88 196 ALA A C 1
ATOM 1464 O O . ALA A 1 196 ? 18.813 -13.082 -4.813 1.00 93.88 196 ALA A O 1
ATOM 1465 N N . GLU A 1 197 ? 18.348 -11.219 -3.662 1.00 95.69 197 GLU A N 1
ATOM 1466 C CA . GLU A 1 197 ? 17.655 -11.857 -2.547 1.00 95.69 197 GLU A CA 1
ATOM 1467 C C . GLU A 1 197 ? 16.286 -12.380 -2.949 1.00 95.69 197 GLU A C 1
ATOM 1469 O O . GLU A 1 197 ? 16.060 -13.575 -2.786 1.00 95.69 197 GLU A O 1
ATOM 1474 N N . THR A 1 198 ? 15.452 -11.548 -3.576 1.00 95.31 198 THR A N 1
ATOM 1475 C CA . THR A 1 198 ? 14.154 -11.964 -4.121 1.00 95.31 198 THR A CA 1
ATOM 1476 C C . THR A 1 198 ? 14.302 -13.196 -5.013 1.00 95.31 198 THR A C 1
ATOM 1478 O O . THR A 1 198 ? 13.618 -14.193 -4.800 1.00 95.31 198 THR A O 1
ATOM 1481 N N . ASN A 1 199 ? 15.277 -13.192 -5.928 1.00 91.06 199 ASN A N 1
ATOM 1482 C CA . ASN A 1 199 ? 15.540 -14.337 -6.803 1.00 91.06 199 ASN A CA 1
ATOM 1483 C C . ASN A 1 199 ? 16.005 -15.596 -6.047 1.00 91.06 199 ASN A C 1
ATOM 1485 O O . ASN A 1 199 ? 15.729 -16.710 -6.483 1.00 91.06 199 ASN A O 1
ATOM 1489 N N . ARG A 1 200 ? 16.752 -15.455 -4.941 1.00 94.31 200 ARG A N 1
ATOM 1490 C CA . ARG A 1 200 ? 17.174 -16.598 -4.103 1.00 94.31 200 ARG A CA 1
ATOM 1491 C C . ARG A 1 200 ? 16.013 -17.203 -3.318 1.00 94.31 200 ARG A C 1
ATOM 1493 O O . ARG A 1 200 ? 16.113 -18.361 -2.924 1.00 94.31 200 ARG A O 1
ATOM 1500 N N . GLU A 1 201 ? 14.984 -16.411 -3.047 1.00 96.06 201 GLU A N 1
ATOM 1501 C CA . GLU A 1 201 ? 13.788 -16.797 -2.296 1.00 96.06 201 GLU A CA 1
ATOM 1502 C C . GLU A 1 201 ? 12.635 -17.233 -3.215 1.00 96.06 201 GLU A C 1
ATOM 1504 O O . GLU A 1 201 ? 11.502 -17.344 -2.756 1.00 96.06 201 GLU A O 1
ATOM 1509 N N . ASP A 1 202 ? 12.925 -17.495 -4.498 1.00 94.31 202 ASP A N 1
ATOM 1510 C CA . ASP A 1 202 ? 11.946 -17.851 -5.535 1.00 94.31 202 ASP A CA 1
ATOM 1511 C C . ASP A 1 202 ? 10.808 -16.811 -5.677 1.00 94.31 202 ASP A C 1
ATOM 1513 O O . ASP A 1 202 ? 9.689 -17.143 -6.071 1.00 94.31 202 ASP A O 1
ATOM 1517 N N . GLY A 1 203 ? 11.086 -15.546 -5.337 1.00 95.25 203 GLY A N 1
ATOM 1518 C CA . GLY A 1 203 ? 10.181 -14.417 -5.540 1.00 95.25 203 GLY A CA 1
ATOM 1519 C C . GLY A 1 203 ? 10.269 -13.836 -6.953 1.00 95.25 203 GLY A C 1
ATOM 1520 O O . GLY A 1 203 ? 11.174 -14.163 -7.717 1.00 95.25 203 GLY A O 1
ATOM 1521 N N . GLU A 1 204 ? 9.348 -12.928 -7.279 1.00 96.25 204 GLU A N 1
ATOM 1522 C CA . GLU A 1 204 ? 9.262 -12.286 -8.597 1.00 96.25 204 GLU A CA 1
ATOM 1523 C C . GLU A 1 204 ? 9.545 -10.778 -8.519 1.00 96.25 204 GLU A C 1
ATOM 1525 O O . GLU A 1 204 ? 9.130 -10.086 -7.583 1.00 96.25 204 GLU A O 1
ATOM 1530 N N . VAL A 1 205 ? 10.216 -10.244 -9.540 1.00 96.69 205 VAL A N 1
ATOM 1531 C CA . VAL A 1 205 ? 10.537 -8.821 -9.678 1.00 96.69 205 VAL A CA 1
ATOM 1532 C C . VAL A 1 205 ? 9.759 -8.212 -10.847 1.00 96.69 205 VAL A C 1
ATOM 1534 O O . VAL A 1 205 ? 10.032 -8.475 -12.021 1.00 96.69 205 VAL A O 1
ATOM 1537 N N . LEU A 1 206 ? 8.816 -7.321 -10.524 1.00 97.00 206 LEU A N 1
ATOM 1538 C CA . LEU A 1 206 ? 8.113 -6.473 -11.488 1.00 97.00 206 LEU A CA 1
ATOM 1539 C C . LEU A 1 206 ? 8.840 -5.134 -11.660 1.00 97.00 206 LEU A C 1
ATOM 1541 O O . LEU A 1 206 ? 8.989 -4.369 -10.706 1.00 97.00 206 LEU A O 1
ATOM 1545 N N . ALA A 1 207 ? 9.212 -4.794 -12.894 1.00 96.31 207 ALA A N 1
ATOM 1546 C CA . ALA A 1 207 ? 9.720 -3.467 -13.223 1.00 96.31 207 ALA A CA 1
ATOM 1547 C C . ALA A 1 207 ? 8.627 -2.592 -13.860 1.00 96.31 207 ALA A C 1
ATOM 1549 O O . ALA A 1 207 ? 8.047 -2.939 -14.891 1.00 96.31 207 ALA A O 1
ATOM 1550 N N . VAL A 1 208 ? 8.385 -1.418 -13.269 1.00 96.75 208 VAL A N 1
ATOM 1551 C CA . VAL A 1 208 ? 7.494 -0.384 -13.819 1.00 96.75 208 VAL A CA 1
ATOM 1552 C C . VAL A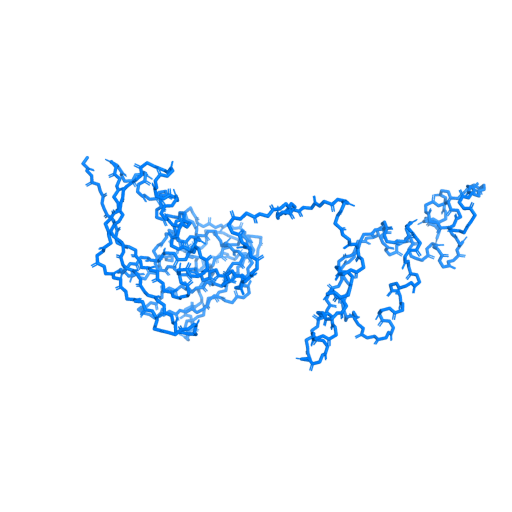 1 208 ? 8.346 0.660 -14.535 1.00 96.75 208 VAL A C 1
ATOM 1554 O O . VAL A 1 208 ? 9.124 1.371 -13.899 1.00 96.75 208 VAL A O 1
ATOM 1557 N N . CYS A 1 209 ? 8.259 0.738 -15.865 1.00 94.62 209 CYS A N 1
ATOM 1558 C CA . CYS A 1 209 ? 9.188 1.543 -16.666 1.00 94.62 209 CYS A CA 1
ATOM 1559 C C . CYS A 1 209 ? 8.485 2.546 -17.588 1.00 94.62 209 CYS A C 1
ATOM 1561 O O . CYS A 1 209 ? 7.579 2.216 -18.352 1.00 94.62 209 CYS A O 1
ATOM 1563 N N . GLY A 1 210 ? 8.966 3.792 -17.556 1.00 94.06 210 GLY A N 1
ATOM 1564 C CA . GLY A 1 210 ? 8.568 4.854 -18.481 1.00 94.06 210 GLY A CA 1
ATOM 1565 C C . GLY A 1 210 ? 9.561 5.038 -19.638 1.00 94.06 210 GLY A C 1
ATOM 1566 O O . GLY A 1 210 ? 10.713 4.607 -19.542 1.00 94.06 210 GLY A O 1
ATOM 1567 N N . PRO A 1 211 ? 9.169 5.742 -20.716 1.00 92.94 211 PRO A N 1
ATOM 1568 C CA . PRO A 1 211 ? 10.000 5.919 -21.916 1.00 92.94 211 PRO A CA 1
ATOM 1569 C C . PRO A 1 211 ? 11.342 6.625 -21.657 1.00 92.94 211 PRO A C 1
ATOM 1571 O O . PRO A 1 211 ? 12.296 6.441 -22.411 1.00 92.94 211 PRO A O 1
ATOM 1574 N N . ALA A 1 212 ? 11.464 7.363 -20.548 1.00 91.69 212 ALA A N 1
ATOM 1575 C CA . ALA A 1 212 ? 12.720 7.970 -20.108 1.00 91.69 212 ALA A CA 1
ATOM 1576 C C . ALA A 1 212 ? 13.868 6.953 -19.928 1.00 91.69 212 ALA A C 1
ATOM 1578 O O . ALA A 1 212 ? 15.033 7.311 -20.108 1.00 91.69 212 ALA A O 1
ATOM 1579 N N . LEU A 1 213 ? 13.563 5.684 -19.631 1.00 93.19 213 LEU A N 1
ATOM 1580 C CA . LEU A 1 213 ? 14.564 4.613 -19.587 1.00 93.19 213 LEU A CA 1
ATOM 1581 C C . LEU A 1 213 ? 15.269 4.449 -20.943 1.00 93.19 213 LEU A C 1
ATOM 1583 O O . LEU A 1 213 ? 16.488 4.295 -20.997 1.00 93.19 213 LEU A O 1
ATOM 1587 N N . ILE A 1 214 ? 14.523 4.551 -22.043 1.00 90.81 214 ILE A N 1
ATOM 1588 C CA . ILE A 1 214 ? 15.078 4.472 -23.397 1.00 90.81 214 ILE A CA 1
ATOM 1589 C C . ILE A 1 214 ? 15.836 5.757 -23.736 1.00 90.81 214 ILE A C 1
ATOM 1591 O O . ILE A 1 214 ? 16.983 5.699 -24.176 1.00 90.81 214 ILE A O 1
ATOM 1595 N N . HIS A 1 215 ? 15.228 6.919 -23.476 1.00 86.31 215 HIS A N 1
ATOM 1596 C CA . HIS A 1 215 ? 15.809 8.228 -23.802 1.00 86.31 215 HIS A CA 1
ATOM 1597 C C . HIS A 1 215 ? 17.131 8.507 -23.071 1.00 86.31 215 HIS A C 1
ATOM 1599 O O . HIS A 1 215 ? 17.994 9.199 -23.600 1.00 86.31 215 HIS A O 1
ATOM 1605 N N . SER A 1 216 ? 17.301 7.961 -21.864 1.00 85.81 216 SER A N 1
ATOM 1606 C CA . SER A 1 216 ? 18.533 8.083 -21.072 1.00 85.81 216 SER A CA 1
ATOM 1607 C C . SER A 1 216 ? 19.671 7.168 -21.540 1.00 85.81 216 SER A C 1
ATOM 1609 O O . SER A 1 216 ? 20.776 7.258 -21.011 1.00 85.81 216 SER A O 1
ATOM 1611 N N . GLY A 1 217 ? 19.420 6.274 -22.505 1.00 84.62 217 GLY A N 1
ATOM 1612 C CA . GLY A 1 217 ? 20.395 5.288 -22.980 1.00 84.62 217 GLY A CA 1
ATOM 1613 C C . GLY A 1 217 ? 20.495 4.026 -22.115 1.00 84.62 217 GLY A C 1
ATOM 1614 O O . GLY A 1 217 ? 21.289 3.139 -22.426 1.00 84.62 217 GLY A O 1
ATOM 1615 N N . ALA A 1 218 ? 19.672 3.890 -21.068 1.00 90.81 218 ALA A N 1
ATOM 1616 C CA . ALA A 1 218 ? 19.715 2.753 -20.143 1.00 90.81 218 ALA A CA 1
ATOM 1617 C C . ALA A 1 218 ? 19.148 1.441 -20.722 1.00 90.81 218 ALA A C 1
ATOM 1619 O O . ALA A 1 218 ? 19.289 0.388 -20.095 1.00 90.81 218 ALA A O 1
ATOM 1620 N N . ARG A 1 219 ? 18.545 1.480 -21.920 1.00 91.81 219 ARG A N 1
ATOM 1621 C CA . ARG A 1 219 ? 17.906 0.330 -22.585 1.00 91.81 219 ARG A CA 1
ATOM 1622 C C . ARG A 1 219 ? 18.763 -0.934 -22.561 1.00 91.81 219 ARG A C 1
ATOM 1624 O O . ARG A 1 219 ? 18.281 -1.961 -22.108 1.00 91.81 219 ARG A O 1
ATOM 1631 N N . GLU A 1 220 ? 20.015 -0.880 -23.024 1.00 93.12 220 GLU A N 1
ATOM 1632 C CA . GLU A 1 220 ? 20.840 -2.098 -23.148 1.00 93.12 220 GLU A CA 1
ATOM 1633 C C . GLU A 1 220 ? 21.165 -2.724 -21.788 1.00 93.12 220 GLU A C 1
ATOM 1635 O O . GLU A 1 220 ? 21.169 -3.947 -21.638 1.00 93.12 220 GLU A O 1
ATOM 1640 N N . ALA A 1 221 ? 21.405 -1.885 -20.777 1.00 94.94 221 ALA A N 1
ATOM 1641 C CA . ALA A 1 221 ? 21.644 -2.349 -19.417 1.00 94.94 221 ALA A CA 1
ATOM 1642 C C . ALA A 1 221 ? 20.385 -3.006 -18.833 1.00 94.94 221 ALA A C 1
ATOM 1644 O O . ALA A 1 221 ? 20.471 -4.083 -18.249 1.00 94.94 221 ALA A O 1
ATOM 1645 N N . PHE A 1 222 ? 19.214 -2.404 -19.049 1.00 95.81 222 PHE A N 1
ATOM 1646 C CA . PHE A 1 222 ? 17.943 -2.958 -18.590 1.00 95.81 222 PHE A CA 1
ATOM 1647 C C . PHE A 1 222 ? 17.565 -4.252 -19.326 1.00 95.81 222 PHE A C 1
ATOM 1649 O O . PHE A 1 222 ? 17.220 -5.244 -18.692 1.00 95.81 222 PHE A O 1
ATOM 1656 N N . ALA A 1 223 ? 17.723 -4.292 -20.651 1.00 96.00 223 ALA A N 1
ATOM 1657 C CA . ALA A 1 223 ? 17.493 -5.490 -21.455 1.00 96.00 223 ALA A CA 1
ATOM 1658 C C . ALA A 1 223 ? 18.387 -6.658 -21.014 1.00 96.00 223 ALA A C 1
ATOM 1660 O O . ALA A 1 223 ? 17.973 -7.817 -21.068 1.00 96.00 223 ALA A O 1
ATOM 1661 N N . ARG A 1 224 ? 19.608 -6.368 -20.542 1.00 97.19 224 ARG A N 1
ATOM 1662 C CA . ARG A 1 224 ? 20.467 -7.374 -19.917 1.00 97.19 224 ARG A CA 1
ATOM 1663 C C . ARG A 1 224 ? 19.876 -7.891 -18.604 1.00 97.19 224 ARG A C 1
ATOM 1665 O O . ARG A 1 224 ? 19.876 -9.098 -18.427 1.00 97.19 224 ARG A O 1
ATOM 1672 N N . LEU A 1 225 ? 19.352 -7.037 -17.723 1.00 96.38 225 LEU A N 1
ATOM 1673 C CA . LEU A 1 225 ? 18.712 -7.492 -16.476 1.00 96.38 225 LEU A CA 1
ATOM 1674 C C . LEU A 1 225 ? 17.546 -8.452 -16.750 1.00 96.38 225 LEU A C 1
ATOM 1676 O O . LEU A 1 225 ? 17.483 -9.512 -16.137 1.00 96.38 225 LEU A O 1
ATOM 1680 N N . VAL A 1 226 ? 16.694 -8.124 -17.725 1.00 96.50 226 VAL A N 1
ATOM 1681 C CA . VAL A 1 226 ? 15.597 -9.005 -18.163 1.00 96.50 226 VAL A CA 1
ATOM 1682 C C . VAL A 1 226 ? 16.144 -10.336 -18.696 1.00 96.50 226 VAL A C 1
ATOM 1684 O O . VAL A 1 226 ? 15.702 -11.403 -18.287 1.00 96.50 226 VAL A O 1
ATOM 1687 N N . ARG A 1 227 ? 17.149 -10.300 -19.583 1.00 96.69 227 ARG A N 1
ATOM 1688 C CA . ARG A 1 227 ? 17.726 -11.511 -20.199 1.00 96.69 227 ARG A CA 1
ATOM 1689 C C . ARG A 1 227 ? 18.397 -12.447 -19.193 1.00 96.69 227 ARG A C 1
ATOM 1691 O O . ARG A 1 227 ? 18.386 -13.656 -19.396 1.00 96.69 227 ARG A O 1
ATOM 1698 N N . GLU A 1 228 ? 19.010 -11.886 -18.159 1.00 96.50 228 GLU A N 1
ATOM 1699 C CA . GLU A 1 228 ? 19.703 -12.635 -17.106 1.00 96.50 228 GLU A CA 1
ATOM 1700 C C . GLU A 1 228 ? 18.743 -13.114 -15.996 1.00 96.50 228 GLU A C 1
ATOM 1702 O O . GLU A 1 228 ? 19.194 -13.744 -15.045 1.00 96.50 228 GLU A O 1
ATOM 1707 N N . GLY A 1 229 ? 17.433 -12.846 -16.109 1.00 94.62 229 GLY A N 1
ATOM 1708 C CA . GLY A 1 229 ? 16.421 -13.322 -15.158 1.00 94.62 229 GLY A CA 1
ATOM 1709 C C . GLY A 1 229 ? 16.357 -12.530 -13.850 1.00 94.62 229 GLY A C 1
ATOM 1710 O O . GLY A 1 229 ? 15.987 -13.076 -12.820 1.00 94.62 229 GLY A O 1
ATOM 1711 N N . TYR A 1 230 ? 16.753 -11.254 -13.860 1.00 96.06 230 TYR A N 1
ATOM 1712 C CA . TYR A 1 230 ? 16.609 -10.355 -12.703 1.00 96.06 230 TYR A CA 1
ATOM 1713 C C . TYR A 1 230 ? 15.297 -9.556 -12.709 1.00 96.06 230 TYR A C 1
ATOM 1715 O O . TYR A 1 230 ? 15.046 -8.783 -11.788 1.00 96.06 230 TYR A O 1
ATOM 1723 N N . VAL A 1 231 ? 14.509 -9.671 -13.779 1.00 96.88 231 VAL A N 1
ATOM 1724 C CA . VAL A 1 231 ? 13.209 -9.016 -13.947 1.00 96.88 231 VAL A CA 1
ATOM 1725 C C . VAL A 1 231 ? 12.276 -10.012 -14.620 1.00 96.88 231 VAL A C 1
ATOM 1727 O O . VAL A 1 231 ? 12.515 -10.391 -15.769 1.00 96.88 231 VAL A O 1
ATOM 1730 N N . ASP A 1 232 ? 11.218 -10.399 -13.919 1.00 97.06 232 ASP A N 1
ATOM 1731 C CA . ASP A 1 232 ? 10.261 -11.421 -14.357 1.00 97.06 232 ASP A CA 1
ATOM 1732 C C . ASP A 1 232 ? 9.087 -10.808 -15.121 1.00 97.06 232 ASP A C 1
ATOM 1734 O O . ASP A 1 232 ? 8.546 -11.405 -16.053 1.00 97.06 232 ASP A O 1
ATOM 1738 N N . MET A 1 233 ? 8.709 -9.581 -14.753 1.00 97.56 233 MET A N 1
ATOM 1739 C CA . MET A 1 233 ? 7.548 -8.895 -15.309 1.00 97.56 233 MET A CA 1
ATOM 1740 C C . MET A 1 233 ? 7.849 -7.436 -15.657 1.00 97.56 233 MET A C 1
ATOM 1742 O O . MET A 1 233 ? 8.651 -6.759 -15.009 1.00 97.56 233 MET A O 1
ATOM 1746 N N . LEU A 1 234 ? 7.145 -6.925 -16.670 1.00 95.81 234 LEU A N 1
ATOM 1747 C CA . LEU A 1 234 ? 7.209 -5.532 -17.109 1.00 95.81 234 LEU A CA 1
ATOM 1748 C C . LEU A 1 234 ? 5.814 -4.905 -17.088 1.00 95.81 234 LEU A C 1
ATOM 1750 O O . LEU A 1 234 ? 4.921 -5.353 -17.804 1.00 95.81 234 LEU A O 1
ATOM 1754 N N . SER A 1 235 ? 5.659 -3.818 -16.332 1.00 97.00 235 SER A N 1
ATOM 1755 C CA . SER A 1 235 ? 4.498 -2.931 -16.425 1.00 97.00 235 SER A CA 1
ATOM 1756 C C . SER A 1 235 ? 4.916 -1.649 -17.139 1.00 97.00 235 SER A C 1
ATOM 1758 O O . SER A 1 235 ? 5.698 -0.842 -16.627 1.00 97.00 235 SER A O 1
ATOM 1760 N N . ILE A 1 236 ? 4.452 -1.498 -18.378 1.00 96.75 236 ILE A N 1
ATOM 1761 C CA . ILE A 1 236 ? 4.882 -0.440 -19.293 1.00 96.75 236 ILE A CA 1
ATOM 1762 C C . ILE A 1 236 ? 3.691 0.171 -20.028 1.00 96.75 236 ILE A C 1
ATOM 1764 O O . ILE A 1 236 ? 2.680 -0.480 -20.278 1.00 96.75 236 ILE A O 1
ATOM 1768 N N . GLY A 1 237 ? 3.833 1.436 -20.419 1.00 94.19 237 GLY A N 1
ATOM 1769 C CA . GLY A 1 237 ? 2.887 2.109 -21.310 1.00 94.19 237 GLY A CA 1
ATOM 1770 C C . GLY A 1 237 ? 3.329 2.076 -22.776 1.00 94.19 237 GLY A C 1
ATOM 1771 O O . GLY A 1 237 ? 4.485 1.784 -23.089 1.00 94.19 237 GLY A O 1
ATOM 1772 N N . ASN A 1 238 ? 2.432 2.493 -23.678 1.00 95.00 238 ASN A N 1
ATOM 1773 C CA . ASN A 1 238 ? 2.695 2.596 -25.122 1.00 95.00 238 ASN A CA 1
ATOM 1774 C C . ASN A 1 238 ? 4.008 3.331 -25.449 1.00 95.00 238 ASN A C 1
ATOM 1776 O O . ASN A 1 238 ? 4.770 2.885 -26.298 1.00 95.00 238 ASN A O 1
ATOM 1780 N N . GLY A 1 239 ? 4.290 4.443 -24.760 1.00 92.25 239 GLY A N 1
ATOM 1781 C CA . GLY A 1 239 ? 5.497 5.233 -25.014 1.00 92.25 239 GLY A CA 1
ATOM 1782 C C . GLY A 1 239 ? 6.789 4.438 -24.816 1.00 92.25 239 GLY A C 1
ATOM 1783 O O . GLY A 1 239 ? 7.696 4.548 -25.630 1.00 92.25 239 GLY A O 1
ATOM 1784 N N . PHE A 1 240 ? 6.872 3.603 -23.774 1.00 95.00 240 PHE A N 1
ATOM 1785 C CA . PHE A 1 240 ? 8.050 2.759 -23.558 1.00 95.00 240 PHE A CA 1
ATOM 1786 C C . PHE A 1 240 ? 8.227 1.775 -24.717 1.00 95.00 240 PHE A C 1
ATOM 1788 O O . PHE A 1 240 ? 9.287 1.749 -25.337 1.00 95.00 240 PHE A O 1
ATOM 1795 N N . ALA A 1 241 ? 7.173 1.017 -25.039 1.00 95.06 241 ALA A N 1
ATOM 1796 C CA . ALA A 1 241 ? 7.222 -0.021 -26.067 1.00 95.06 241 ALA A CA 1
ATOM 1797 C C . ALA A 1 241 ? 7.584 0.548 -27.447 1.00 95.06 241 ALA A C 1
ATOM 1799 O O . ALA A 1 241 ? 8.452 0.018 -28.134 1.00 95.06 241 ALA A O 1
ATOM 1800 N N . VAL A 1 242 ? 6.953 1.661 -27.834 1.00 94.56 242 VAL A N 1
ATOM 1801 C CA . VAL A 1 242 ? 7.204 2.315 -29.124 1.00 94.56 242 VAL A CA 1
ATOM 1802 C C . VAL A 1 242 ? 8.647 2.799 -29.224 1.00 94.56 242 VAL A C 1
ATOM 1804 O O . VAL A 1 242 ? 9.290 2.566 -30.241 1.00 94.56 242 VAL A O 1
ATOM 1807 N N . HIS A 1 243 ? 9.178 3.451 -28.189 1.00 92.75 243 HIS A N 1
ATOM 1808 C CA . HIS A 1 243 ? 10.531 4.004 -28.253 1.00 92.75 243 HIS A CA 1
ATOM 1809 C C . HIS A 1 243 ? 11.627 2.945 -28.143 1.00 92.75 243 HIS A C 1
ATOM 1811 O O . HIS A 1 243 ? 12.697 3.139 -28.717 1.00 92.75 243 HIS A O 1
ATOM 1817 N N . ASP A 1 244 ? 11.372 1.834 -27.451 1.00 94.12 244 ASP A N 1
ATOM 1818 C CA . ASP A 1 244 ? 12.274 0.681 -27.454 1.00 94.12 244 ASP A CA 1
ATOM 1819 C C . ASP A 1 244 ? 12.416 0.086 -28.867 1.00 94.12 244 ASP A C 1
ATOM 1821 O O . ASP A 1 244 ? 13.534 -0.089 -29.358 1.00 94.12 244 ASP A O 1
ATOM 1825 N N . LEU A 1 245 ? 11.287 -0.122 -29.559 1.00 93.81 245 LEU A N 1
ATOM 1826 C CA . LEU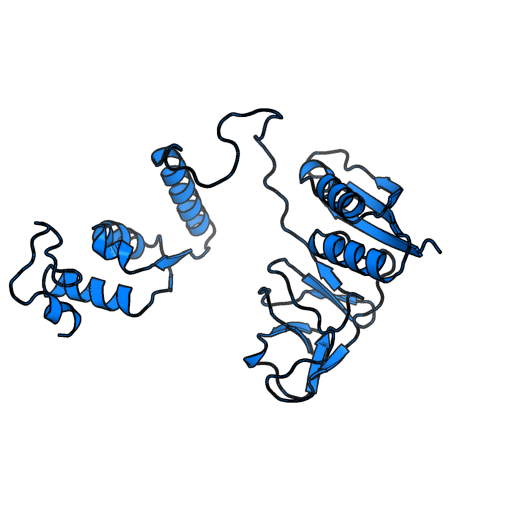 A 1 245 ? 11.257 -0.603 -30.945 1.00 93.81 245 LEU A CA 1
ATOM 1827 C C . LEU A 1 245 ? 11.832 0.418 -31.935 1.00 93.81 245 LEU A C 1
ATOM 1829 O O . LEU A 1 245 ? 12.591 0.048 -32.826 1.00 93.81 245 LEU A O 1
ATOM 1833 N N . GLU A 1 246 ? 11.509 1.704 -31.776 1.00 91.38 246 GLU A N 1
ATOM 1834 C CA . GLU A 1 246 ? 12.056 2.788 -32.602 1.00 91.38 246 GLU A CA 1
ATOM 1835 C C . GLU A 1 246 ? 13.587 2.796 -32.546 1.00 91.38 246 GLU A C 1
ATOM 1837 O O . GLU A 1 246 ? 14.251 2.928 -33.580 1.00 91.38 246 GLU A O 1
ATOM 1842 N N . ARG A 1 247 ? 14.148 2.609 -31.345 1.00 87.62 247 ARG A N 1
ATOM 1843 C CA . ARG A 1 247 ? 15.595 2.575 -31.145 1.00 87.62 247 ARG A CA 1
ATOM 1844 C C . ARG A 1 247 ? 16.224 1.377 -31.842 1.00 87.62 247 ARG A C 1
ATOM 1846 O O . ARG A 1 247 ? 17.283 1.535 -32.440 1.00 87.62 247 ARG A O 1
ATOM 1853 N N . ASP A 1 248 ? 15.573 0.218 -31.806 1.00 88.62 248 ASP A N 1
ATOM 1854 C CA . ASP A 1 248 ? 16.059 -0.994 -32.473 1.00 88.62 248 ASP A CA 1
ATOM 1855 C C . ASP A 1 248 ? 16.021 -0.884 -34.005 1.00 88.62 248 ASP A C 1
ATOM 1857 O O . ASP A 1 248 ? 16.975 -1.245 -34.691 1.00 88.62 248 ASP A O 1
ATOM 1861 N N . LEU A 1 249 ? 14.925 -0.345 -34.545 1.00 89.88 249 LEU A N 1
ATOM 1862 C CA . LEU A 1 249 ? 14.683 -0.281 -35.987 1.00 89.88 249 LEU A CA 1
ATOM 1863 C C . LEU A 1 249 ? 15.418 0.874 -36.671 1.00 89.88 249 LEU A C 1
ATOM 1865 O O . LEU A 1 249 ? 15.870 0.735 -37.810 1.00 89.88 249 LEU A O 1
ATOM 1869 N N . TYR A 1 250 ? 15.509 2.024 -36.002 1.00 87.94 250 TYR A N 1
ATOM 1870 C CA . TYR A 1 250 ? 15.950 3.277 -36.617 1.00 87.94 250 TYR A CA 1
ATOM 1871 C C . TYR A 1 250 ? 17.134 3.935 -35.902 1.00 87.94 250 TYR A C 1
ATOM 1873 O O . TYR A 1 250 ? 17.615 4.964 -36.376 1.00 87.94 250 TYR A O 1
ATOM 1881 N N . GLY A 1 251 ? 17.600 3.387 -34.773 1.00 85.94 251 GLY A N 1
ATOM 1882 C CA . GLY A 1 251 ? 18.666 3.982 -33.955 1.00 85.94 251 GLY A CA 1
ATOM 1883 C C . GLY A 1 251 ? 18.242 5.246 -33.195 1.00 85.94 251 GLY A C 1
ATOM 1884 O O . GLY A 1 251 ? 19.063 5.866 -32.510 1.00 85.94 251 GLY A O 1
ATOM 1885 N N . THR A 1 252 ? 16.965 5.636 -33.289 1.00 85.19 252 THR A N 1
ATOM 1886 C CA . THR A 1 252 ? 16.446 6.880 -32.716 1.00 85.19 252 THR A CA 1
ATOM 1887 C C . THR A 1 252 ? 15.449 6.656 -31.595 1.00 85.19 252 THR A C 1
ATOM 1889 O O . THR A 1 252 ? 14.796 5.625 -31.508 1.00 85.19 252 THR A O 1
ATOM 1892 N N . SER A 1 253 ? 15.281 7.674 -30.761 1.00 82.19 253 SER A N 1
ATOM 1893 C CA . SER A 1 253 ? 14.183 7.762 -29.808 1.00 82.19 253 SER A CA 1
ATOM 1894 C C . SER A 1 253 ? 13.558 9.151 -29.908 1.00 82.19 253 SER A C 1
ATOM 1896 O O . SER A 1 253 ? 14.267 10.151 -29.793 1.00 82.19 253 SER A O 1
ATOM 1898 N N . LEU A 1 254 ? 12.260 9.231 -30.220 1.00 81.75 254 LEU A N 1
ATOM 1899 C CA . LEU A 1 254 ? 11.579 10.473 -30.623 1.00 81.75 254 LEU A CA 1
ATOM 1900 C C . LEU A 1 254 ? 12.292 11.211 -31.773 1.00 81.75 254 LEU A C 1
ATOM 1902 O O . LEU A 1 254 ? 12.258 12.441 -31.872 1.00 81.75 254 LEU A O 1
ATOM 1906 N N . GLY A 1 255 ? 12.937 10.467 -32.674 1.00 77.62 255 GLY A N 1
ATOM 1907 C CA . GLY A 1 255 ? 13.665 11.050 -33.794 1.00 77.62 255 GLY A CA 1
ATOM 1908 C C . GLY A 1 255 ? 14.983 11.733 -33.441 1.00 77.62 255 GLY A C 1
ATOM 1909 O O . GLY A 1 255 ? 15.480 12.509 -34.259 1.00 77.62 255 GLY A O 1
ATOM 1910 N N . MET A 1 256 ? 15.519 11.482 -32.248 1.00 79.25 256 MET A N 1
ATOM 1911 C CA . MET A 1 256 ? 16.874 11.843 -31.839 1.00 79.25 256 MET A CA 1
ATOM 1912 C C . MET A 1 256 ? 17.759 10.601 -31.906 1.00 79.25 256 MET A C 1
ATOM 1914 O O . MET A 1 256 ? 17.370 9.553 -31.393 1.00 79.25 256 MET A O 1
ATOM 1918 N N . ASP A 1 257 ? 18.917 10.702 -32.550 1.00 79.06 257 ASP A N 1
ATOM 1919 C CA . ASP A 1 257 ? 19.914 9.635 -32.569 1.00 79.06 257 ASP A CA 1
ATOM 1920 C C . ASP A 1 257 ? 20.432 9.397 -31.148 1.00 79.06 257 ASP A C 1
ATOM 1922 O O . ASP A 1 257 ? 20.850 10.330 -30.461 1.00 79.06 257 ASP A O 1
ATOM 1926 N N . THR A 1 258 ? 20.350 8.153 -30.678 1.00 71.19 258 THR A N 1
ATOM 1927 C CA . THR A 1 258 ? 20.660 7.845 -29.274 1.00 71.19 258 THR A CA 1
ATOM 1928 C C . THR A 1 258 ? 22.156 7.708 -28.985 1.00 71.19 258 THR A C 1
ATOM 1930 O O . THR A 1 258 ? 22.528 7.637 -27.815 1.00 71.19 258 THR A O 1
ATOM 1933 N N . GLU A 1 259 ? 23.012 7.693 -30.012 1.00 74.00 259 GLU A N 1
ATOM 1934 C CA . GLU A 1 259 ? 24.471 7.648 -29.871 1.00 74.00 259 GLU A CA 1
ATOM 1935 C C . GLU A 1 259 ? 25.105 9.027 -30.084 1.00 74.00 259 GLU A C 1
ATOM 1937 O O . GLU A 1 259 ? 25.939 9.453 -29.283 1.00 74.00 259 GLU A O 1
ATOM 1942 N N . SER A 1 260 ? 24.711 9.740 -31.144 1.00 77.56 260 SER A N 1
ATOM 1943 C CA . SER A 1 260 ? 25.284 11.047 -31.488 1.00 77.56 260 SER A CA 1
ATOM 1944 C C . SER A 1 260 ? 24.545 12.230 -30.869 1.00 77.56 260 SER A C 1
ATOM 1946 O O . SER A 1 260 ? 25.082 13.337 -30.858 1.00 77.56 260 SER A O 1
ATOM 1948 N N . LEU A 1 261 ? 23.333 12.007 -30.344 1.00 76.50 261 LEU A N 1
ATOM 1949 C CA . LEU A 1 261 ? 22.420 13.045 -29.856 1.00 76.50 261 LEU A CA 1
ATOM 1950 C C . LEU A 1 261 ? 21.981 14.048 -30.942 1.00 76.50 261 LEU A C 1
ATOM 1952 O O . LEU A 1 261 ? 21.447 15.113 -30.628 1.00 76.50 261 LEU A O 1
ATOM 1956 N N . ASP A 1 262 ? 22.166 13.713 -32.221 1.00 76.62 262 ASP A N 1
ATOM 1957 C CA . ASP A 1 262 ? 21.726 14.542 -33.342 1.00 76.62 262 ASP A CA 1
ATOM 1958 C C . ASP A 1 262 ? 20.254 14.308 -33.701 1.00 76.62 262 ASP A C 1
ATOM 1960 O O . ASP A 1 262 ? 19.645 13.288 -33.384 1.00 76.62 262 ASP A O 1
ATOM 1964 N N . HIS A 1 263 ? 19.678 15.248 -34.450 1.00 76.12 263 HIS A N 1
ATOM 1965 C CA . HIS A 1 263 ? 18.329 15.123 -34.998 1.00 76.12 263 HIS A CA 1
ATOM 1966 C C . HIS A 1 263 ? 18.366 14.737 -36.483 1.00 76.12 263 HIS A C 1
ATOM 1968 O O . HIS A 1 263 ? 18.498 15.619 -37.346 1.00 76.12 263 HIS A O 1
ATOM 1974 N N . PRO A 1 264 ? 18.218 13.445 -36.833 1.00 74.38 264 PRO A N 1
ATOM 1975 C CA . PRO A 1 264 ? 18.083 13.033 -38.221 1.00 74.38 264 PRO A CA 1
ATOM 1976 C C . PRO A 1 264 ? 16.909 13.734 -38.914 1.00 74.38 264 PRO A C 1
ATOM 1978 O O . PRO A 1 264 ? 15.840 13.990 -38.347 1.00 74.38 264 PRO A O 1
ATOM 1981 N N . ARG A 1 265 ? 17.088 14.043 -40.205 1.00 72.88 265 ARG A N 1
ATOM 1982 C CA . ARG A 1 265 ? 16.026 14.657 -41.015 1.00 72.88 265 ARG A CA 1
ATOM 1983 C C . ARG A 1 265 ? 14.792 13.754 -41.015 1.00 72.88 265 ARG A C 1
ATOM 1985 O O . ARG A 1 265 ? 14.852 12.639 -41.514 1.00 72.88 265 ARG A O 1
ATOM 1992 N N . LYS A 1 266 ? 13.654 14.305 -40.573 1.00 75.12 266 LYS A N 1
ATOM 1993 C CA . LYS A 1 266 ? 12.352 13.616 -40.433 1.00 75.12 266 LYS A CA 1
ATOM 1994 C C . LYS A 1 266 ? 12.283 12.568 -39.307 1.00 75.12 266 LYS A C 1
ATOM 1996 O O . LYS A 1 266 ? 11.338 11.785 -39.309 1.00 75.12 266 LYS A O 1
ATOM 2001 N N . GLY A 1 267 ? 13.182 12.620 -38.320 1.00 75.06 267 GLY A N 1
ATOM 2002 C CA . GLY A 1 267 ? 13.182 11.701 -37.175 1.00 75.06 267 GLY A CA 1
ATOM 2003 C C . GLY A 1 267 ? 11.854 11.630 -36.411 1.00 75.06 267 GLY A C 1
ATOM 2004 O O . GLY A 1 267 ? 11.467 10.564 -35.954 1.00 75.06 267 GLY A O 1
ATOM 2005 N N . HIS A 1 268 ? 11.079 12.720 -36.360 1.00 80.12 268 HIS A N 1
ATOM 2006 C CA . HIS A 1 268 ? 9.746 12.734 -35.736 1.00 80.12 268 HIS A CA 1
ATOM 2007 C C . HIS A 1 268 ? 8.768 11.691 -36.305 1.00 80.12 268 HIS A C 1
ATOM 2009 O O . HIS A 1 268 ? 7.730 11.457 -35.703 1.00 80.12 268 HIS A O 1
ATOM 2015 N N . LYS A 1 269 ? 9.047 11.099 -37.473 1.00 86.12 269 LYS A N 1
ATOM 2016 C CA . LYS A 1 269 ? 8.212 10.047 -38.063 1.00 86.12 269 LYS A CA 1
ATOM 2017 C C . LYS A 1 269 ? 8.607 8.639 -37.635 1.00 86.12 269 LYS A C 1
ATOM 2019 O O . LYS A 1 269 ? 7.799 7.741 -37.811 1.00 86.12 269 LYS A O 1
ATOM 2024 N N . HIS A 1 270 ? 9.818 8.444 -37.115 1.00 86.88 270 HIS A N 1
ATOM 2025 C CA . HIS A 1 270 ? 10.361 7.113 -36.839 1.00 86.88 270 HIS A CA 1
ATOM 2026 C C . HIS A 1 270 ? 9.492 6.341 -35.842 1.00 86.88 270 HIS A C 1
ATOM 2028 O O . HIS A 1 270 ? 9.156 5.200 -36.106 1.00 86.88 270 HIS A O 1
ATOM 2034 N N . HIS A 1 271 ? 9.018 6.988 -34.774 1.00 82.62 271 HIS A N 1
ATOM 2035 C CA . HIS A 1 271 ? 8.127 6.361 -33.788 1.00 82.62 271 HIS A CA 1
ATOM 2036 C C . HIS A 1 271 ? 6.705 6.038 -34.302 1.00 82.62 271 HIS A C 1
ATOM 2038 O O . HIS A 1 271 ? 5.939 5.393 -33.595 1.00 82.62 271 HIS A O 1
ATOM 2044 N N . ILE A 1 272 ? 6.318 6.534 -35.486 1.00 88.19 272 ILE A N 1
ATOM 2045 C CA . ILE A 1 272 ? 5.003 6.279 -36.103 1.00 88.19 272 ILE A CA 1
ATOM 2046 C C . ILE A 1 272 ? 5.062 5.118 -37.108 1.00 88.19 272 ILE A C 1
ATOM 2048 O O . ILE A 1 272 ? 4.025 4.530 -37.406 1.00 88.19 272 ILE A O 1
ATOM 2052 N N . TYR A 1 273 ? 6.239 4.842 -37.675 1.00 83.38 273 TYR A N 1
ATOM 2053 C CA . TYR A 1 273 ? 6.448 3.805 -38.687 1.00 83.38 273 TYR A CA 1
ATOM 2054 C C . TYR A 1 273 ? 6.616 2.426 -38.060 1.00 83.38 273 TYR A C 1
ATOM 2056 O O . TYR A 1 273 ? 5.923 1.503 -38.538 1.00 83.38 273 TYR A O 1
#

pLDDT: mean 88.21, std 11.19, range [47.97, 98.38]

Foldseek 3Di:
DKDKFKWKAKFQCPQLCLVVVLCCLLVVLPKDKDWPDWADQPDPHGMIMTMIIIIDPDDVSVLVSQVVNQQSFTGGPDFDAFQWDFAQAQLGDDPQFDFFDQFWKWFADPNDTATEPPRDGRFWWFWDDPDPIHIYTDHSNGRHGGTTTGGDRGRMGGDHDRHDRDDDDPDDDPPDDDDPPDDPPVVVVVVVVVLVVCVVVVHAAEDEDELVCLLVVVLVVVVVCVVVRSHDYYDYDPLNVLQSVLCVPPCDGCQARSPPRDRPDPRNCSSVD

Secondary structure (DSSP, 8-state):
--EEEEEEEEESTTTTSHHHHHHHHHHHTT-EEEEEEEE--SSTTS-EEEEEEEEESSHHHHHHHHHHHHHTT-EESS-PPPEEEE-SBTTBPPTTBPPP-SS-EEEEETTEEEEEES--TT-EEEEE-SSS-EEEEE-TTTPPTT-EEEESSTTEEE-PPPPP-S---SS-TT-SS--TTS-HHHHHHHHHHHHHHHHHTT---EEEE-THHHHTTTHHHHHHHHHTTS--EEEE-HHHHHHHHHHHHHSEETTEETTT----TTGGGGGG-

Sequence (273 aa):
MTVARTVELEGHIIDSGMMETCFGIIMDMGGSFEVEEFAIGRHKTETSYARLQVEADDEATLQSIVHELHQNGANPADPMDATLEPAPADSVVPPGFYSTTNHPTDVRYDGEWVPVGDIEMDCAVVVETDGEPTARTEVLSAVEAGDLIVTGDAGIRVKPPDRPRGQEGAFGFMQGGISSERPSESTISKIAEAIAETNREDGEVLAVCGPALIHSGAREAFARLVREGYVDMLSIGNGFAVHDLERDLYGTSLGMDTESLDHPRKGHKHHIY

Radius of gyration: 25.22 Å; chains: 1; bounding box: 54×39×72 Å